Protein AF-A0A7C4SYN5-F1 (afdb_monomer_lite)

Foldseek 3Di:
DPDLQLWAKVLNDPCVPHPVNVVLVVVDDPVRHSVNVSVCVLPVADWDWDDPDPPIITIHDPVSVVVLVVVLVVLQLAQDDDDDDNPRGDDRDDDNPVDDDHRDPDPPPDPDDPVVVLVVVLVLLVVVLVCLVVVPDPVPDDPVSVVVVVVCVVVLVVQCVVPVPDDSSRSSVVSSVVVVVVSVVVVD

Sequence (188 aa):
MFGADFSYPQGKLYARETYLYKVFISQETRLTPSLLLWLQLLFRTPIKRQIIDKKNFRYETELLTSYRDALQQKIHEYQTKFFFNAHHGLEIISHTNSNNTPIKNQLLNTSFDVQSFIKDYTNNLTNLVLCATNDTTLNELEPAMETMFLTLQPFLLHLLKRNPEISINDVVSLAVTLIKKECAKIGM

Structure (mmCIF, N/CA/C/O backbone):
data_AF-A0A7C4SYN5-F1
#
_entry.id   AF-A0A7C4SYN5-F1
#
loop_
_atom_site.group_PDB
_atom_site.id
_atom_site.type_symbol
_atom_site.label_atom_id
_atom_site.label_alt_id
_atom_site.label_comp_id
_atom_site.label_asym_id
_atom_site.label_entity_id
_atom_site.label_seq_id
_atom_site.pdbx_PDB_ins_code
_atom_site.Cartn_x
_atom_site.Cartn_y
_atom_site.Cartn_z
_atom_site.occupancy
_atom_site.B_iso_or_equiv
_atom_site.auth_seq_id
_atom_site.auth_comp_id
_atom_site.auth_asym_id
_atom_site.auth_atom_id
_atom_site.pdbx_PDB_model_num
ATOM 1 N N . MET A 1 1 ? 2.136 2.405 12.184 1.00 63.47 1 MET A N 1
ATOM 2 C CA . MET A 1 1 ? 1.835 2.842 10.802 1.00 63.47 1 MET A CA 1
ATOM 3 C C . MET A 1 1 ? 1.777 1.614 9.907 1.00 63.47 1 MET A C 1
ATOM 5 O O . MET A 1 1 ? 2.642 0.757 10.046 1.00 63.47 1 MET A O 1
ATOM 9 N N . PHE A 1 2 ? 0.762 1.521 9.047 1.00 68.19 2 PHE A N 1
ATOM 10 C CA . PHE A 1 2 ? 0.536 0.397 8.131 1.00 68.19 2 PHE A CA 1
ATOM 11 C C . PHE A 1 2 ? 0.515 0.905 6.684 1.00 68.19 2 PHE A C 1
ATOM 13 O O . PHE A 1 2 ? 0.058 2.020 6.446 1.00 68.19 2 PHE A O 1
ATOM 20 N N . GLY A 1 3 ? 0.995 0.100 5.732 1.00 70.25 3 GLY A N 1
ATOM 21 C CA . GLY A 1 3 ? 0.906 0.403 4.294 1.00 70.25 3 GLY A CA 1
ATOM 22 C C . GLY A 1 3 ? 1.939 1.397 3.755 1.00 70.25 3 GLY A C 1
ATOM 23 O O . GLY A 1 3 ? 1.771 1.915 2.656 1.00 70.25 3 GLY A O 1
ATOM 24 N N . ALA A 1 4 ? 3.001 1.671 4.510 1.00 80.38 4 ALA A N 1
ATOM 25 C CA . ALA A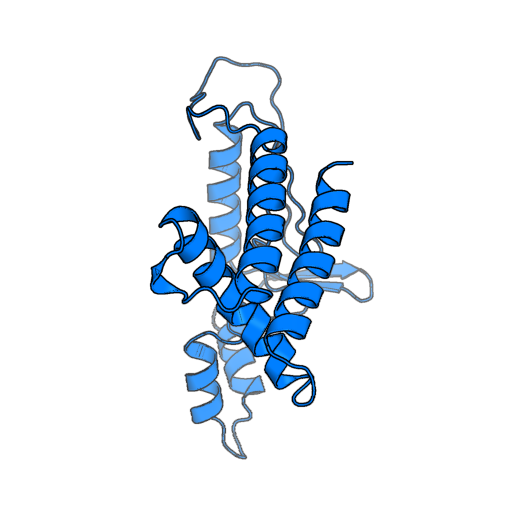 1 4 ? 4.086 2.551 4.095 1.00 80.38 4 ALA A CA 1
ATOM 26 C C . ALA A 1 4 ? 5.405 1.773 4.111 1.00 80.38 4 ALA A C 1
ATOM 28 O O . ALA A 1 4 ? 6.154 1.819 5.086 1.00 80.38 4 ALA A O 1
ATOM 29 N N . ASP A 1 5 ? 5.660 1.025 3.033 1.00 86.81 5 ASP A N 1
ATOM 30 C CA . ASP A 1 5 ? 6.821 0.128 2.955 1.00 86.81 5 ASP A CA 1
ATOM 31 C C . ASP A 1 5 ? 8.058 0.799 2.332 1.00 86.81 5 ASP A C 1
ATOM 33 O O . ASP A 1 5 ? 9.112 0.170 2.275 1.00 86.81 5 ASP A O 1
ATOM 37 N N . PHE A 1 6 ? 7.948 2.041 1.833 1.00 89.69 6 PHE A N 1
ATOM 38 C CA . PHE A 1 6 ? 9.033 2.856 1.242 1.00 89.69 6 PHE A CA 1
ATOM 39 C C . PHE A 1 6 ? 9.977 2.105 0.288 1.00 89.69 6 PHE A C 1
ATOM 41 O O . PHE A 1 6 ? 11.164 2.399 0.160 1.00 89.69 6 PHE A O 1
ATOM 48 N N . SER A 1 7 ? 9.445 1.096 -0.383 1.00 90.94 7 SER A N 1
ATOM 49 C CA . SER A 1 7 ? 10.150 0.220 -1.307 1.00 90.94 7 SER A CA 1
ATOM 50 C C . SER A 1 7 ? 9.107 -0.543 -2.119 1.00 90.94 7 SER A C 1
ATOM 52 O O . SER A 1 7 ? 7.908 -0.383 -1.903 1.00 90.94 7 SER A O 1
ATOM 54 N N . TYR A 1 8 ? 9.547 -1.385 -3.047 1.00 90.81 8 TYR A N 1
ATOM 55 C CA . TYR A 1 8 ? 8.686 -2.329 -3.754 1.00 90.81 8 TYR A CA 1
ATOM 56 C C . TYR A 1 8 ? 8.988 -3.757 -3.281 1.00 90.81 8 TYR A C 1
ATOM 58 O O . TYR A 1 8 ? 9.862 -4.424 -3.860 1.00 90.81 8 TYR A O 1
ATOM 66 N N . PRO A 1 9 ? 8.306 -4.252 -2.228 1.00 89.44 9 PRO A N 1
ATOM 67 C CA . PRO A 1 9 ? 8.460 -5.621 -1.760 1.00 89.44 9 PRO A CA 1
ATOM 68 C C . PRO A 1 9 ? 8.164 -6.622 -2.874 1.00 89.44 9 PRO A C 1
ATOM 70 O O . PRO A 1 9 ? 7.126 -6.560 -3.533 1.00 89.44 9 PRO A O 1
ATOM 73 N N . GLN A 1 10 ? 9.085 -7.554 -3.105 1.00 87.94 10 GLN A N 1
ATOM 74 C CA . GLN A 1 10 ? 9.003 -8.580 -4.150 1.00 87.94 10 GLN A CA 1
ATOM 75 C C . GLN A 1 10 ? 8.769 -8.008 -5.566 1.00 87.94 10 GLN A C 1
ATOM 77 O O . GLN A 1 10 ? 8.256 -8.704 -6.439 1.00 87.94 10 GLN A O 1
ATOM 82 N N . GLY A 1 11 ? 9.116 -6.736 -5.807 1.00 85.00 11 GLY A N 1
ATOM 83 C CA . GLY A 1 11 ? 8.855 -6.052 -7.079 1.00 85.00 11 GLY A CA 1
ATOM 84 C C . GLY A 1 11 ? 7.399 -5.654 -7.312 1.00 85.00 11 GLY A C 1
ATOM 85 O O . GLY A 1 11 ? 7.046 -5.275 -8.427 1.00 85.00 11 GLY A O 1
ATOM 86 N N . LYS A 1 12 ? 6.550 -5.708 -6.282 1.00 85.31 12 LYS A N 1
ATOM 87 C CA . LYS A 1 12 ? 5.162 -5.251 -6.368 1.00 85.31 12 LYS A CA 1
ATOM 88 C C . LYS A 1 12 ? 5.123 -3.727 -6.310 1.00 85.31 12 LYS A C 1
ATOM 90 O O . LYS A 1 12 ? 5.483 -3.124 -5.305 1.00 85.31 12 LYS A O 1
ATOM 95 N N . LEU A 1 13 ? 4.676 -3.120 -7.403 1.00 84.44 13 LEU A N 1
ATOM 96 C CA . LEU A 1 13 ? 4.439 -1.683 -7.500 1.00 84.44 13 LEU A CA 1
ATOM 97 C C . LEU A 1 13 ? 3.134 -1.306 -6.788 1.00 84.44 13 LEU A C 1
ATOM 99 O O . LEU A 1 13 ? 2.140 -2.029 -6.886 1.00 84.44 13 LEU A O 1
ATOM 103 N N . TYR A 1 14 ? 3.091 -0.117 -6.184 1.00 76.50 14 TYR A N 1
ATOM 104 C CA . TYR A 1 14 ? 1.881 0.484 -5.592 1.00 76.50 14 TYR A CA 1
ATOM 105 C C . TYR A 1 14 ? 0.859 0.982 -6.629 1.00 76.50 14 TYR A C 1
ATOM 107 O O . TYR A 1 14 ? 0.172 1.977 -6.425 1.00 76.50 14 TYR A O 1
ATOM 115 N N . ALA A 1 15 ? 0.778 0.321 -7.780 1.00 71.06 15 ALA A N 1
ATOM 116 C CA . ALA A 1 15 ? -0.021 0.769 -8.911 1.00 71.06 15 ALA A CA 1
ATOM 117 C C . ALA A 1 15 ? -1.228 -0.128 -9.202 1.00 71.06 15 ALA A C 1
ATOM 119 O O . ALA A 1 15 ? -2.007 0.182 -10.095 1.00 71.06 15 ALA A O 1
ATOM 120 N N . ARG A 1 16 ? -1.410 -1.231 -8.468 1.00 71.88 16 ARG A N 1
ATOM 121 C CA . ARG A 1 16 ? -2.573 -2.106 -8.645 1.00 71.88 16 ARG A CA 1
ATOM 122 C C . ARG A 1 16 ? -3.849 -1.369 -8.227 1.00 71.88 16 ARG A C 1
ATOM 124 O O . ARG A 1 16 ? -3.863 -0.742 -7.175 1.00 71.88 16 ARG A O 1
ATOM 131 N N . GLU A 1 17 ? -4.888 -1.441 -9.058 1.00 76.31 17 GLU A N 1
ATOM 132 C CA . GLU A 1 17 ? -6.166 -0.719 -8.886 1.00 76.31 17 GLU A CA 1
ATOM 133 C C . GLU A 1 17 ? -6.067 0.819 -8.858 1.00 76.31 17 GLU A C 1
ATOM 135 O O . GLU A 1 17 ? -7.056 1.502 -8.596 1.00 76.31 17 GLU A O 1
ATOM 140 N N . THR A 1 18 ? -4.906 1.397 -9.178 1.00 81.88 18 THR A N 1
ATOM 141 C CA . THR A 1 18 ? -4.801 2.843 -9.407 1.00 81.88 18 THR A CA 1
ATOM 142 C C . THR A 1 18 ? -5.113 3.172 -10.867 1.00 81.88 18 THR A C 1
ATOM 144 O O . THR A 1 18 ? -5.259 2.285 -11.714 1.00 81.88 18 THR A O 1
ATOM 147 N N . TYR A 1 19 ? -5.197 4.462 -11.204 1.00 82.62 19 TYR A N 1
ATOM 148 C CA . TYR A 1 19 ? -5.416 4.891 -12.590 1.00 82.62 19 TYR A CA 1
ATOM 149 C C . TYR A 1 19 ? -4.348 4.333 -13.553 1.00 82.62 19 TYR A C 1
ATOM 151 O O . TYR A 1 19 ? -4.674 4.001 -14.691 1.00 82.62 19 TYR A O 1
ATOM 159 N N . LEU A 1 20 ? -3.104 4.148 -13.084 1.00 84.50 20 LEU A N 1
ATOM 160 C CA . LEU A 1 20 ? -2.012 3.569 -13.874 1.00 84.50 20 LEU A CA 1
ATOM 161 C C . LEU A 1 20 ? -2.308 2.129 -14.297 1.00 84.50 20 LEU A C 1
ATOM 163 O O . LEU A 1 20 ? -1.932 1.735 -15.397 1.00 84.50 20 LEU A O 1
ATOM 167 N N . TYR A 1 21 ? -3.019 1.360 -13.466 1.00 87.69 21 TYR A N 1
ATOM 168 C CA . TYR A 1 21 ? -3.406 -0.007 -13.806 1.00 87.69 21 TYR A CA 1
ATOM 169 C C . TYR A 1 21 ? -4.272 -0.045 -15.060 1.00 87.69 21 TYR A C 1
ATOM 171 O O . TYR A 1 21 ? -3.960 -0.763 -16.005 1.00 87.69 21 TYR A O 1
ATOM 179 N N . LYS A 1 22 ? -5.317 0.788 -15.104 1.00 87.88 22 LYS A N 1
ATOM 180 C CA . LYS A 1 22 ? -6.219 0.869 -16.260 1.00 87.88 22 LYS A CA 1
ATOM 181 C C . LYS A 1 22 ? -5.477 1.304 -17.524 1.00 87.88 22 LYS A C 1
ATOM 183 O O . LYS A 1 22 ? -5.713 0.729 -18.581 1.00 87.88 22 LYS A O 1
ATOM 188 N N . VAL A 1 23 ? -4.557 2.263 -17.397 1.00 90.06 23 VAL A N 1
ATOM 189 C CA . VAL A 1 23 ? -3.744 2.764 -18.517 1.00 90.06 23 VAL A CA 1
ATOM 190 C C . VAL A 1 23 ? -2.811 1.684 -19.068 1.00 90.06 23 VAL A C 1
ATOM 192 O O . VAL A 1 23 ? -2.733 1.507 -20.279 1.00 90.06 23 VAL A O 1
ATOM 195 N N . PHE A 1 24 ? -2.115 0.932 -18.214 1.00 90.38 24 PHE A N 1
ATOM 196 C CA . PHE A 1 24 ? -1.182 -0.097 -18.689 1.00 90.38 24 PHE A CA 1
ATOM 197 C C . PHE A 1 24 ? -1.904 -1.309 -19.273 1.00 90.38 24 PHE A C 1
ATOM 199 O O . PHE A 1 24 ? -1.440 -1.874 -20.257 1.00 90.38 24 PHE A O 1
ATOM 206 N N . ILE A 1 25 ? -3.064 -1.677 -18.724 1.00 90.94 25 ILE A N 1
ATOM 207 C CA . ILE A 1 25 ? -3.899 -2.728 -19.313 1.00 90.94 25 ILE A CA 1
ATOM 208 C C . ILE A 1 25 ? -4.447 -2.290 -20.679 1.00 90.94 25 ILE A C 1
ATOM 210 O O . ILE A 1 25 ? -4.443 -3.087 -21.611 1.00 90.94 25 ILE A O 1
ATOM 214 N N . SER A 1 26 ? -4.853 -1.027 -20.857 1.00 92.19 26 SER A N 1
ATOM 215 C CA . SER A 1 26 ? -5.339 -0.555 -22.165 1.00 92.19 26 SER A CA 1
ATOM 216 C C . SER A 1 26 ? -4.239 -0.421 -23.227 1.00 92.19 26 SER A C 1
ATOM 218 O O . SER A 1 26 ? -4.551 -0.300 -24.407 1.00 92.19 26 SER A O 1
ATOM 220 N N . GLN A 1 27 ? -2.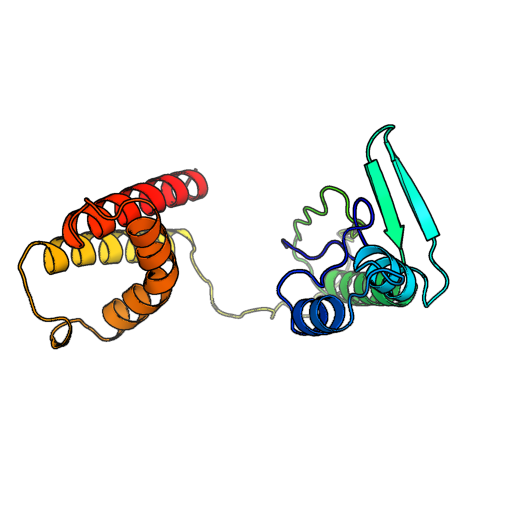967 -0.409 -22.821 1.00 92.38 27 GLN A N 1
ATOM 221 C CA . GLN A 1 27 ? -1.796 -0.371 -23.707 1.00 92.38 27 GLN A CA 1
ATOM 222 C C . GLN A 1 27 ? -1.215 -1.764 -23.997 1.00 92.38 27 GLN A C 1
ATOM 224 O O . GLN A 1 27 ? -0.247 -1.881 -24.751 1.00 92.38 27 GLN A O 1
ATOM 229 N N . GLU A 1 28 ? -1.777 -2.819 -23.405 1.00 93.12 28 GLU A N 1
ATOM 230 C CA . GLU A 1 28 ? -1.317 -4.184 -23.621 1.00 93.12 28 GLU A CA 1
ATOM 231 C C . GLU A 1 28 ? -1.578 -4.627 -25.065 1.00 93.12 28 GLU A C 1
ATOM 233 O O . GLU A 1 28 ? -2.677 -4.506 -25.608 1.00 93.12 28 GLU A O 1
ATOM 238 N N . THR A 1 29 ? -0.545 -5.178 -25.697 1.00 93.38 29 THR A N 1
ATOM 239 C CA . THR A 1 29 ? -0.637 -5.769 -27.035 1.00 93.38 29 THR A CA 1
ATOM 240 C C . THR A 1 29 ? 0.044 -7.133 -27.042 1.00 93.38 29 THR A C 1
ATOM 242 O O . THR A 1 29 ? 0.773 -7.482 -26.115 1.00 93.38 29 THR A O 1
ATOM 245 N N . ARG A 1 30 ? -0.119 -7.913 -28.121 1.00 91.94 30 ARG A N 1
ATOM 246 C CA . ARG A 1 30 ? 0.571 -9.213 -28.259 1.00 91.94 30 ARG A CA 1
ATOM 247 C C . ARG A 1 30 ? 2.098 -9.105 -28.159 1.00 91.94 30 ARG A C 1
ATOM 249 O O . ARG A 1 30 ? 2.737 -10.076 -27.773 1.00 91.94 30 ARG A O 1
ATOM 256 N N . LEU A 1 31 ? 2.670 -7.958 -28.530 1.00 93.00 31 LEU A N 1
ATOM 257 C CA . LEU A 1 31 ? 4.117 -7.712 -28.506 1.00 93.00 31 LEU A CA 1
ATOM 258 C C . LEU A 1 31 ? 4.570 -6.960 -27.247 1.00 93.00 31 LEU A C 1
ATOM 260 O O . LEU A 1 31 ? 5.764 -6.848 -26.986 1.00 93.00 31 LEU A O 1
ATOM 264 N N . THR A 1 32 ? 3.632 -6.430 -26.466 1.00 91.00 32 THR A N 1
ATOM 265 C CA . THR A 1 32 ? 3.908 -5.623 -25.277 1.00 91.00 32 THR A CA 1
ATOM 266 C C . THR A 1 32 ? 2.990 -6.100 -24.159 1.00 91.00 32 THR A C 1
ATOM 268 O O . THR A 1 32 ? 1.920 -5.523 -23.960 1.00 91.00 32 THR A O 1
ATOM 271 N N . PRO A 1 33 ? 3.370 -7.179 -23.448 1.00 91.94 33 PRO A N 1
ATOM 272 C CA . PRO A 1 33 ? 2.590 -7.648 -22.316 1.00 91.94 33 PRO A CA 1
ATOM 273 C C . PRO A 1 33 ? 2.591 -6.585 -21.218 1.00 91.94 33 PRO A C 1
ATOM 275 O O . PRO A 1 33 ? 3.588 -5.885 -21.019 1.00 91.94 33 PRO A O 1
ATOM 278 N N . SER A 1 34 ? 1.513 -6.513 -20.446 1.00 89.00 34 SER A N 1
ATOM 279 C CA . SER A 1 34 ? 1.372 -5.563 -19.335 1.00 89.00 34 SER A CA 1
ATOM 280 C C . SER A 1 34 ? 2.547 -5.622 -18.348 1.00 89.00 34 SER A C 1
ATOM 282 O O . SER A 1 34 ? 3.008 -4.588 -17.866 1.00 89.00 34 SER A O 1
ATOM 284 N N . LEU A 1 35 ? 3.110 -6.814 -18.106 1.00 89.06 35 LEU A N 1
ATOM 285 C CA . LEU A 1 35 ? 4.320 -7.001 -17.296 1.00 89.06 35 LEU A CA 1
ATOM 286 C C . LEU A 1 35 ? 5.496 -6.134 -17.772 1.00 89.06 35 LEU A C 1
ATOM 288 O O . LEU A 1 35 ? 6.212 -5.584 -16.939 1.00 89.06 35 LEU A O 1
ATOM 292 N N . LEU A 1 36 ? 5.693 -5.984 -19.084 1.00 91.12 36 LEU A N 1
ATOM 293 C CA . LEU A 1 36 ? 6.777 -5.170 -19.632 1.00 91.12 36 LEU A CA 1
ATOM 294 C C . LEU A 1 36 ? 6.595 -3.688 -19.279 1.00 91.12 36 LEU A C 1
ATOM 296 O O . LEU A 1 36 ? 7.562 -3.047 -18.880 1.00 91.12 36 LEU A O 1
ATOM 300 N N . LEU A 1 37 ? 5.365 -3.170 -19.344 1.00 89.81 37 LEU A N 1
ATOM 301 C CA . LEU A 1 37 ? 5.040 -1.790 -18.957 1.00 89.81 37 LEU A CA 1
ATOM 302 C C . LEU A 1 37 ? 5.302 -1.554 -17.461 1.00 89.81 37 LEU A C 1
ATOM 304 O O . LEU A 1 37 ? 5.879 -0.538 -17.068 1.00 89.81 37 LEU A O 1
ATOM 308 N N . TRP A 1 38 ? 4.956 -2.530 -16.616 1.00 89.38 38 TRP A N 1
ATOM 309 C CA . TRP A 1 38 ? 5.266 -2.487 -15.185 1.00 89.38 38 TRP A CA 1
ATOM 310 C C . TRP A 1 38 ? 6.770 -2.499 -14.914 1.00 89.38 38 TRP A C 1
ATOM 312 O O . TRP A 1 38 ? 7.252 -1.720 -14.093 1.00 89.38 38 TRP A O 1
ATOM 322 N N . LEU A 1 39 ? 7.526 -3.345 -15.616 1.00 89.06 39 LEU A N 1
ATOM 323 C CA . LEU A 1 39 ? 8.982 -3.378 -15.500 1.00 89.06 39 LEU A CA 1
ATOM 324 C C . LEU A 1 39 ? 9.594 -2.050 -15.958 1.00 89.06 39 LEU A C 1
ATOM 326 O O . LEU A 1 39 ? 10.420 -1.492 -15.245 1.00 89.06 39 LEU A O 1
ATOM 330 N N . GLN A 1 40 ? 9.145 -1.488 -17.080 1.00 89.94 40 GLN A N 1
ATOM 331 C CA . GLN A 1 40 ? 9.599 -0.172 -17.538 1.00 89.94 40 GLN A CA 1
ATOM 332 C C . GLN A 1 40 ? 9.359 0.911 -16.483 1.00 89.94 40 GLN A C 1
ATOM 334 O O . GLN A 1 40 ? 10.253 1.710 -16.219 1.00 89.94 40 GLN A O 1
ATOM 339 N N . LEU A 1 41 ? 8.195 0.908 -15.825 1.00 88.00 41 LEU A N 1
ATOM 340 C CA . LEU A 1 41 ? 7.907 1.842 -14.736 1.00 88.00 41 LEU A CA 1
ATOM 341 C C . LEU A 1 41 ? 8.832 1.626 -13.529 1.00 88.00 41 LEU A C 1
ATOM 343 O O . LEU A 1 41 ? 9.333 2.598 -12.965 1.00 88.00 41 LEU A O 1
ATOM 347 N N . LEU A 1 42 ? 9.056 0.371 -13.132 1.00 87.19 42 LEU A N 1
ATOM 348 C CA . LEU A 1 42 ? 9.900 0.013 -11.989 1.00 87.19 42 LEU A CA 1
ATOM 349 C C . LEU A 1 42 ? 11.366 0.406 -12.213 1.00 87.19 42 LEU A C 1
ATOM 351 O O . LEU A 1 42 ? 12.000 0.945 -11.311 1.00 87.19 42 LEU A O 1
ATOM 355 N N . PHE A 1 43 ? 11.885 0.151 -13.414 1.00 87.94 43 PHE A N 1
ATOM 356 C CA . PHE A 1 43 ? 13.286 0.354 -13.789 1.00 87.94 43 PHE A CA 1
ATOM 357 C C . PHE A 1 43 ? 13.547 1.704 -14.482 1.00 87.94 43 PHE A C 1
ATOM 359 O O . PHE A 1 43 ? 14.644 1.922 -14.992 1.00 87.94 43 PHE A O 1
ATOM 366 N N . ARG A 1 44 ? 12.574 2.632 -14.497 1.00 88.69 44 ARG A N 1
ATOM 367 C CA . ARG A 1 44 ? 12.729 3.964 -15.124 1.00 88.69 44 ARG A CA 1
ATOM 368 C C . ARG A 1 44 ? 13.813 4.827 -14.473 1.00 88.69 44 ARG A C 1
ATOM 370 O O . ARG A 1 44 ? 14.353 5.729 -15.099 1.00 88.69 44 ARG A O 1
ATOM 377 N N . THR A 1 45 ? 14.066 4.589 -13.191 1.00 87.44 45 THR A N 1
ATOM 378 C CA . THR A 1 45 ? 15.109 5.232 -12.388 1.00 87.44 45 THR A CA 1
ATOM 379 C C . THR A 1 45 ? 16.062 4.160 -11.884 1.00 87.44 45 THR A C 1
ATOM 381 O O . THR A 1 45 ? 15.629 3.015 -11.728 1.00 87.44 45 T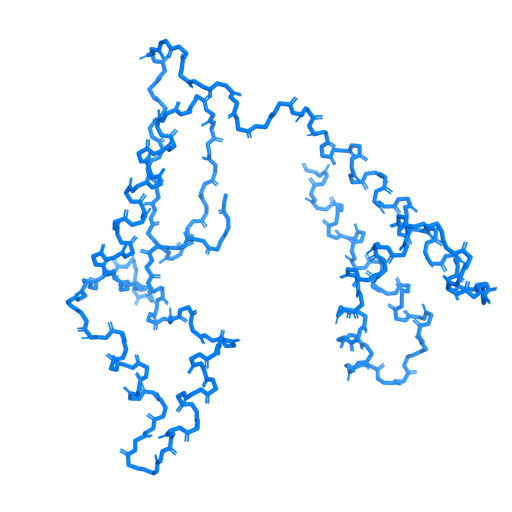HR A O 1
ATOM 384 N N . PRO A 1 46 ? 17.319 4.504 -11.557 1.00 89.94 46 PRO A N 1
ATOM 385 C CA . PRO A 1 46 ? 18.214 3.585 -10.871 1.00 89.94 46 PRO A CA 1
ATOM 386 C C . PRO A 1 46 ? 17.533 2.984 -9.640 1.00 89.94 46 PRO A C 1
ATOM 388 O O . PRO A 1 46 ? 16.944 3.703 -8.827 1.00 89.94 46 PRO A O 1
ATOM 391 N N . ILE A 1 47 ? 17.594 1.659 -9.521 1.00 92.19 47 ILE A N 1
ATOM 392 C CA . ILE A 1 47 ? 17.031 0.941 -8.382 1.00 92.19 47 ILE A CA 1
ATOM 393 C C . ILE A 1 47 ? 18.106 0.122 -7.685 1.00 92.19 47 ILE A C 1
ATOM 395 O O . ILE A 1 47 ? 18.990 -0.454 -8.321 1.00 92.19 47 ILE A O 1
ATOM 399 N N . LYS A 1 48 ? 17.991 0.018 -6.365 1.00 92.44 48 LYS A N 1
ATOM 400 C CA . LYS A 1 48 ? 18.814 -0.869 -5.550 1.00 92.44 48 LYS A CA 1
ATOM 401 C C . LYS A 1 48 ? 17.984 -2.083 -5.162 1.00 92.44 48 LYS A C 1
ATOM 403 O O . LYS A 1 48 ? 16.932 -1.953 -4.542 1.00 92.44 48 LYS A O 1
ATOM 408 N N . ARG A 1 49 ? 18.448 -3.281 -5.514 1.00 91.69 49 ARG A N 1
ATOM 409 C CA . ARG A 1 49 ? 17.837 -4.527 -5.041 1.00 91.69 49 ARG A CA 1
ATOM 410 C C . ARG A 1 49 ? 18.459 -4.914 -3.707 1.00 91.69 49 ARG A C 1
ATOM 412 O O . ARG A 1 49 ? 19.672 -5.081 -3.633 1.00 91.69 49 ARG A O 1
ATOM 419 N N . GLN A 1 50 ? 17.635 -5.106 -2.684 1.00 90.44 50 GLN A N 1
ATOM 420 C CA . GLN A 1 50 ? 18.074 -5.659 -1.405 1.00 90.44 50 GLN A CA 1
ATOM 421 C C . GLN A 1 50 ? 17.419 -7.021 -1.173 1.00 90.44 50 GLN A C 1
ATOM 423 O O . GLN A 1 50 ? 16.206 -7.179 -1.329 1.00 90.44 50 GLN A O 1
ATOM 428 N N . ILE A 1 51 ? 18.236 -8.017 -0.834 1.00 87.62 51 ILE A N 1
ATOM 429 C CA . ILE A 1 51 ? 17.779 -9.362 -0.477 1.00 87.62 51 ILE A CA 1
ATOM 430 C C . ILE A 1 51 ? 17.584 -9.381 1.038 1.00 87.62 51 ILE A C 1
ATOM 432 O O . ILE A 1 51 ? 18.512 -9.065 1.775 1.00 87.62 51 ILE A O 1
ATOM 436 N N . ILE A 1 52 ? 16.374 -9.720 1.479 1.00 83.81 52 ILE A N 1
ATOM 437 C CA . ILE A 1 52 ? 16.014 -9.804 2.900 1.00 83.81 52 ILE A CA 1
ATOM 438 C C . ILE A 1 52 ? 16.233 -11.239 3.390 1.00 83.81 52 ILE A C 1
ATOM 440 O O . ILE A 1 52 ? 16.812 -11.452 4.446 1.00 83.81 52 ILE A O 1
ATOM 444 N N . ASP A 1 53 ? 15.796 -12.224 2.598 1.00 85.06 53 ASP A N 1
ATOM 445 C CA . ASP A 1 53 ? 15.981 -13.656 2.857 1.00 85.06 53 ASP A CA 1
ATOM 446 C C . ASP A 1 53 ? 15.906 -14.451 1.533 1.00 85.06 53 ASP A C 1
ATOM 448 O O . ASP A 1 53 ? 15.590 -13.887 0.483 1.00 85.06 53 ASP A O 1
ATOM 452 N N . LYS A 1 54 ? 16.129 -15.774 1.557 1.00 82.06 54 LYS A N 1
ATOM 453 C CA . LYS A 1 54 ? 16.106 -16.677 0.386 1.00 82.06 54 LYS A CA 1
ATOM 454 C C . LYS A 1 54 ? 14.873 -16.518 -0.513 1.00 82.06 54 LYS A C 1
ATOM 456 O O . LYS A 1 54 ? 14.966 -16.763 -1.712 1.00 82.06 54 LYS A O 1
ATOM 461 N N . LYS A 1 55 ? 13.721 -16.132 0.049 1.00 84.81 55 LYS A N 1
ATOM 462 C CA . LYS A 1 55 ? 12.456 -15.945 -0.690 1.00 84.81 55 LYS A CA 1
ATOM 463 C C . LYS A 1 55 ? 12.014 -14.487 -0.827 1.00 84.81 55 LYS A C 1
ATOM 465 O O . LYS A 1 55 ? 11.078 -14.214 -1.574 1.00 84.81 55 LYS A O 1
ATOM 470 N N . ASN A 1 56 ? 12.654 -13.558 -0.120 1.00 88.06 56 ASN A N 1
ATOM 471 C CA . ASN A 1 56 ? 12.171 -12.187 0.008 1.00 88.06 56 ASN A CA 1
ATOM 472 C C . ASN A 1 56 ? 13.234 -11.187 -0.435 1.00 88.06 56 ASN A C 1
ATOM 474 O O . ASN A 1 56 ? 14.375 -11.204 0.019 1.00 88.06 56 ASN A O 1
ATOM 478 N N . PHE A 1 57 ? 12.829 -10.276 -1.309 1.00 91.31 57 PHE A N 1
ATOM 479 C CA . PHE A 1 57 ? 13.645 -9.163 -1.769 1.00 91.31 57 PHE A CA 1
ATOM 480 C C . PHE A 1 57 ? 12.773 -7.918 -1.877 1.00 91.31 57 PHE A C 1
ATOM 482 O O . PHE A 1 57 ? 11.549 -8.020 -1.956 1.00 91.31 57 PHE A O 1
ATOM 489 N N . ARG A 1 58 ? 13.404 -6.752 -1.937 1.00 91.75 58 ARG A N 1
ATOM 490 C CA . ARG A 1 58 ? 12.748 -5.478 -2.236 1.00 91.75 58 ARG A CA 1
ATOM 491 C C . ARG A 1 58 ? 13.574 -4.680 -3.234 1.00 91.75 58 ARG A C 1
ATOM 493 O O . ARG A 1 58 ? 14.792 -4.858 -3.320 1.00 91.75 58 ARG A O 1
ATOM 500 N N . TYR A 1 59 ? 12.903 -3.811 -3.979 1.00 92.56 59 TYR A N 1
ATOM 501 C CA . TYR A 1 59 ? 13.562 -2.769 -4.758 1.00 92.56 59 TYR A CA 1
ATOM 502 C C . TYR A 1 59 ? 13.378 -1.418 -4.086 1.00 92.56 59 TYR A C 1
ATOM 504 O O . TYR A 1 59 ? 12.270 -1.051 -3.699 1.00 92.56 59 TYR A O 1
ATOM 512 N N . GLU A 1 60 ? 14.468 -0.681 -3.972 1.00 91.94 60 GLU A N 1
ATOM 513 C CA . GLU A 1 60 ? 14.514 0.664 -3.420 1.00 91.94 60 GLU A CA 1
ATOM 514 C C . GLU A 1 60 ? 14.800 1.649 -4.545 1.00 91.94 60 GLU A C 1
ATOM 516 O O . GLU A 1 60 ? 15.634 1.394 -5.417 1.00 91.94 60 GLU A O 1
ATOM 521 N N . THR A 1 61 ? 14.106 2.779 -4.510 1.00 91.69 61 THR A N 1
ATOM 522 C CA . THR A 1 61 ? 14.365 3.921 -5.385 1.00 91.69 61 THR A CA 1
ATOM 523 C C . THR A 1 61 ? 14.784 5.103 -4.531 1.00 91.69 61 THR A C 1
ATOM 525 O O . THR A 1 61 ? 14.401 5.196 -3.361 1.00 91.69 61 THR A O 1
ATOM 528 N N . GLU A 1 62 ? 15.542 6.028 -5.111 1.00 91.25 62 GLU A N 1
ATOM 529 C CA . GLU A 1 62 ? 15.941 7.265 -4.434 1.00 91.25 62 GLU A CA 1
ATOM 530 C C . GLU A 1 62 ? 14.725 8.040 -3.906 1.00 91.25 62 GLU A C 1
ATOM 532 O O . GLU A 1 62 ? 14.717 8.476 -2.759 1.00 91.25 62 GLU A O 1
ATOM 537 N N . LEU A 1 63 ? 13.648 8.107 -4.697 1.00 90.00 63 LEU A N 1
ATOM 538 C CA . LEU A 1 63 ? 12.411 8.788 -4.316 1.00 90.00 63 LEU A CA 1
ATOM 539 C C . LEU A 1 63 ? 11.766 8.186 -3.058 1.00 90.00 63 LEU A C 1
ATOM 541 O O . LEU A 1 63 ? 11.451 8.909 -2.117 1.00 90.00 63 LEU A O 1
ATOM 545 N N . LEU A 1 64 ? 11.571 6.862 -3.026 1.00 90.06 64 LEU A N 1
ATOM 546 C CA . LEU A 1 64 ? 10.943 6.202 -1.876 1.00 90.06 64 LEU A CA 1
ATOM 547 C C . LEU A 1 64 ? 11.844 6.247 -0.637 1.00 90.06 64 LEU A C 1
ATOM 549 O O . LEU A 1 64 ? 11.350 6.402 0.479 1.00 90.06 64 LEU A O 1
ATOM 553 N N . THR A 1 65 ? 13.158 6.175 -0.851 1.00 90.88 65 THR A N 1
ATOM 554 C CA . THR A 1 65 ? 14.165 6.336 0.202 1.00 90.88 65 THR A CA 1
ATOM 555 C C . THR A 1 65 ? 14.092 7.742 0.803 1.00 90.88 65 THR A C 1
ATOM 557 O O . THR A 1 65 ? 14.015 7.878 2.018 1.00 90.88 65 THR A O 1
ATOM 560 N N . SER A 1 66 ? 13.993 8.781 -0.032 1.00 90.88 66 SER A N 1
ATOM 561 C CA . SER A 1 66 ? 13.833 10.169 0.414 1.00 90.88 66 SER A CA 1
ATOM 562 C C . SER A 1 66 ? 12.553 10.378 1.232 1.00 90.88 66 SER A C 1
ATOM 564 O O . SER A 1 66 ? 12.586 11.043 2.266 1.00 90.88 66 SER A O 1
ATOM 566 N N . TYR A 1 67 ? 11.433 9.762 0.836 1.00 91.50 67 TYR A N 1
ATOM 567 C CA . TYR A 1 67 ? 10.190 9.823 1.614 1.00 91.50 67 TYR A CA 1
ATOM 568 C C . TYR A 1 67 ? 10.310 9.152 2.982 1.00 91.50 67 TYR A C 1
ATOM 570 O O . TYR A 1 67 ? 9.824 9.703 3.972 1.00 91.50 67 TYR A O 1
ATOM 578 N N . ARG A 1 68 ? 10.979 7.995 3.054 1.00 90.75 68 ARG A N 1
ATOM 579 C CA . ARG A 1 68 ? 11.297 7.357 4.336 1.00 90.75 68 ARG A CA 1
ATOM 580 C C . ARG A 1 68 ? 12.137 8.289 5.200 1.00 90.75 68 ARG A C 1
ATOM 582 O O . ARG A 1 68 ? 11.819 8.462 6.370 1.00 90.75 68 ARG A O 1
ATOM 589 N N . ASP A 1 69 ? 13.183 8.884 4.634 1.00 90.81 69 ASP A N 1
ATOM 590 C CA . ASP A 1 69 ? 14.132 9.719 5.374 1.00 90.81 69 ASP A CA 1
ATOM 591 C C . ASP A 1 69 ? 13.470 10.988 5.913 1.00 90.81 69 ASP A C 1
ATOM 593 O O . ASP A 1 69 ? 13.647 11.326 7.082 1.00 90.81 69 ASP A O 1
ATOM 597 N N . ALA A 1 70 ? 12.625 11.636 5.107 1.00 90.25 70 ALA A N 1
ATOM 598 C CA . ALA A 1 70 ? 11.825 12.776 5.541 1.00 90.25 70 ALA A CA 1
ATOM 599 C C . ALA A 1 70 ? 10.876 12.402 6.691 1.00 90.25 70 ALA A C 1
ATOM 601 O O . ALA A 1 70 ? 10.748 13.147 7.667 1.00 90.25 70 ALA A O 1
ATOM 602 N N . LEU A 1 71 ? 10.232 11.231 6.610 1.00 87.25 71 LEU A N 1
ATOM 603 C CA . LEU A 1 71 ? 9.378 10.740 7.686 1.00 87.25 71 LEU A CA 1
ATOM 604 C C . LEU A 1 71 ? 10.190 10.401 8.943 1.00 87.25 71 LEU A C 1
ATOM 606 O O . LEU A 1 71 ? 9.782 10.761 10.043 1.00 87.25 71 LEU A O 1
ATOM 610 N N . GLN A 1 72 ? 11.343 9.750 8.796 1.00 87.12 72 GLN A N 1
ATOM 611 C CA . GLN A 1 72 ? 12.232 9.428 9.908 1.00 87.12 72 GLN A CA 1
ATOM 612 C C . GLN A 1 72 ? 12.702 10.703 10.617 1.00 87.12 72 GLN A C 1
ATOM 614 O O . GLN A 1 72 ? 12.613 10.789 11.841 1.00 87.12 72 GLN A O 1
ATOM 619 N N . GLN A 1 73 ? 13.106 11.730 9.863 1.00 86.88 73 GLN A N 1
ATOM 620 C CA . GLN A 1 73 ? 13.460 13.039 10.411 1.00 86.88 73 GLN A CA 1
ATOM 621 C C . GLN A 1 73 ? 12.296 13.652 11.196 1.00 86.88 73 GLN A C 1
ATOM 623 O O . GLN A 1 73 ? 12.494 14.127 12.311 1.00 86.88 73 GLN A O 1
ATOM 628 N N . LYS A 1 74 ? 11.076 13.585 10.649 1.00 84.06 74 LYS A N 1
ATOM 629 C CA . LYS A 1 74 ? 9.867 14.064 11.327 1.00 84.06 74 LYS A CA 1
ATOM 630 C C . LYS A 1 74 ? 9.581 13.306 12.617 1.00 84.06 74 LYS A C 1
ATOM 632 O O . LYS A 1 74 ? 9.253 13.932 13.612 1.00 84.06 74 LYS A O 1
ATOM 637 N N . ILE A 1 75 ? 9.726 11.985 12.6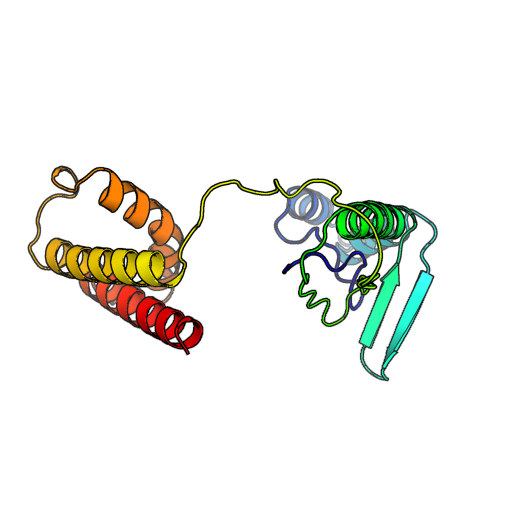28 1.00 83.00 75 ILE A N 1
ATOM 638 C CA . ILE A 1 75 ? 9.502 11.149 13.817 1.00 83.00 75 ILE A CA 1
ATOM 639 C C . ILE A 1 75 ? 10.457 11.516 14.950 1.00 83.00 75 ILE A C 1
ATOM 641 O O . ILE A 1 75 ? 10.028 11.567 16.099 1.00 83.00 75 ILE A O 1
ATOM 645 N N . HIS A 1 76 ? 11.719 11.818 14.638 1.00 79.75 76 HIS A N 1
ATOM 646 C CA . HIS A 1 76 ? 12.689 12.262 15.639 1.00 79.75 76 HIS A CA 1
ATOM 647 C C . HIS A 1 76 ? 12.324 13.603 16.297 1.00 79.75 76 HIS A C 1
ATOM 649 O O . HIS A 1 76 ? 12.819 13.883 17.386 1.00 79.75 76 HIS A O 1
ATOM 655 N N . GLU A 1 77 ? 11.453 14.416 15.685 1.00 81.31 77 GLU A N 1
ATOM 656 C CA . GLU A 1 77 ? 10.923 15.637 16.311 1.00 81.31 77 GLU A CA 1
ATOM 657 C C . GLU A 1 77 ? 9.931 15.327 17.447 1.00 81.31 77 GLU A C 1
ATOM 659 O O . GLU A 1 77 ? 9.664 16.211 18.254 1.00 81.31 77 GLU A O 1
ATOM 664 N N . TYR A 1 78 ? 9.392 14.104 17.535 1.00 73.38 78 TYR A N 1
ATOM 665 C CA . TYR A 1 78 ? 8.359 13.728 18.502 1.00 73.38 78 TYR A CA 1
ATOM 666 C C . TYR A 1 78 ? 8.892 12.776 19.583 1.00 73.38 78 TYR A C 1
ATOM 668 O O . TYR A 1 78 ? 9.524 11.763 19.299 1.00 73.38 78 TYR A O 1
ATOM 676 N N . GLN A 1 79 ? 8.522 13.021 20.843 1.00 67.44 79 GLN A N 1
ATOM 677 C CA . GLN A 1 79 ? 8.846 12.153 21.989 1.00 67.44 79 GLN A CA 1
ATOM 678 C C . GLN A 1 79 ? 7.866 10.974 22.158 1.00 67.44 79 GLN A C 1
ATOM 680 O O . GLN A 1 79 ? 7.599 10.522 23.270 1.00 67.44 79 GLN A O 1
ATOM 685 N N . THR A 1 80 ? 7.279 10.481 21.068 1.00 67.31 80 THR A N 1
ATOM 686 C CA . THR A 1 80 ? 6.314 9.374 21.121 1.00 67.31 80 THR A CA 1
ATOM 687 C C . THR A 1 80 ? 6.921 8.104 20.545 1.00 67.31 80 THR A C 1
ATOM 689 O O . THR A 1 80 ? 7.727 8.134 19.615 1.00 67.31 80 THR A O 1
ATOM 692 N N . LYS A 1 81 ? 6.553 6.954 21.118 1.00 71.12 81 LYS A N 1
ATOM 693 C CA . LYS A 1 81 ? 6.974 5.657 20.592 1.00 71.12 81 LYS A CA 1
ATOM 694 C C . LYS A 1 81 ? 6.130 5.329 19.367 1.00 71.12 81 LYS A C 1
ATOM 696 O O . LYS A 1 81 ? 4.944 5.030 19.487 1.00 71.12 81 LYS A O 1
ATOM 701 N N . PHE A 1 82 ? 6.749 5.348 18.196 1.00 71.50 82 PHE A N 1
ATOM 702 C CA . PHE A 1 82 ? 6.097 4.909 16.972 1.00 71.50 82 PHE A CA 1
ATOM 703 C C . PHE A 1 82 ? 6.301 3.410 16.767 1.00 71.50 82 PHE A C 1
ATOM 705 O O . PHE A 1 82 ? 7.406 2.890 16.900 1.00 71.50 82 PHE A O 1
ATOM 712 N N . PHE A 1 83 ? 5.225 2.720 16.400 1.00 72.06 83 PHE A N 1
ATOM 713 C CA . PHE A 1 83 ? 5.281 1.327 15.974 1.00 72.06 83 PHE A CA 1
ATOM 714 C C . PHE A 1 83 ? 5.225 1.266 14.446 1.00 72.06 83 PHE A C 1
ATOM 716 O O . PHE A 1 83 ? 4.219 1.644 13.829 1.00 72.06 83 PHE A O 1
ATOM 723 N N . PHE A 1 84 ? 6.307 0.785 13.837 1.00 74.44 84 PHE A N 1
ATOM 724 C CA . PHE A 1 84 ? 6.394 0.524 12.403 1.00 74.44 84 PHE A CA 1
ATOM 725 C C . PHE A 1 84 ? 6.373 -0.972 12.161 1.00 74.44 84 PHE A C 1
ATOM 727 O O . PHE A 1 84 ? 7.193 -1.707 12.702 1.00 74.44 84 PHE A O 1
ATOM 734 N N . ASN A 1 85 ? 5.437 -1.414 11.330 1.00 73.12 85 ASN A N 1
ATOM 735 C CA . ASN A 1 85 ? 5.436 -2.769 10.817 1.00 73.12 85 ASN A CA 1
ATOM 736 C C . ASN A 1 85 ? 5.663 -2.696 9.309 1.00 73.12 85 ASN A C 1
ATOM 738 O O . ASN A 1 85 ? 4.720 -2.544 8.537 1.00 73.12 85 ASN A O 1
ATOM 742 N N . ALA A 1 86 ? 6.935 -2.738 8.916 1.00 67.75 86 ALA A N 1
ATOM 743 C CA . ALA A 1 86 ? 7.326 -2.668 7.516 1.00 67.75 86 ALA A CA 1
ATOM 744 C C . ALA A 1 86 ? 7.183 -4.020 6.799 1.00 67.75 86 ALA A C 1
ATOM 746 O O . ALA A 1 86 ? 7.280 -4.051 5.581 1.00 67.75 86 ALA A O 1
ATOM 747 N N . HIS A 1 87 ? 6.962 -5.137 7.506 1.00 79.06 87 HIS A N 1
ATOM 748 C CA . HIS A 1 87 ? 6.985 -6.495 6.948 1.00 79.06 87 HIS A CA 1
ATOM 749 C C . HIS A 1 87 ? 8.196 -6.764 6.022 1.00 79.06 87 HIS A C 1
ATOM 751 O O . HIS A 1 87 ? 9.269 -7.128 6.488 1.00 79.06 87 HIS A O 1
ATOM 757 N N . HIS A 1 88 ? 8.029 -6.609 4.703 1.00 79.06 88 HIS A N 1
ATOM 758 C CA . HIS A 1 88 ? 9.064 -6.803 3.672 1.00 79.06 88 HIS A CA 1
ATOM 759 C C . HIS A 1 88 ? 9.566 -5.487 3.050 1.00 79.06 88 HIS A C 1
ATOM 761 O O . HIS A 1 88 ? 10.289 -5.491 2.052 1.00 79.06 88 HIS A O 1
ATOM 767 N N . GLY A 1 89 ? 9.138 -4.372 3.625 1.00 81.38 89 GLY A N 1
ATOM 768 C CA . GLY A 1 89 ? 9.475 -3.012 3.272 1.00 81.38 89 GLY A CA 1
ATOM 769 C C . GLY A 1 89 ? 10.837 -2.557 3.753 1.00 81.38 89 GLY A C 1
ATOM 770 O O . GLY A 1 89 ? 11.689 -3.341 4.178 1.00 81.38 89 GLY A O 1
ATOM 771 N N . LEU A 1 90 ? 11.021 -1.248 3.681 1.00 82.56 90 LEU A N 1
ATOM 772 C CA . LEU A 1 90 ? 12.154 -0.526 4.210 1.00 82.56 90 LEU A CA 1
ATOM 773 C C . LEU A 1 90 ? 11.790 -0.017 5.605 1.00 82.56 90 LEU A C 1
ATOM 775 O O . LEU A 1 90 ? 10.796 0.686 5.786 1.00 82.56 90 LEU A O 1
ATOM 779 N N . GLU A 1 91 ? 12.577 -0.418 6.594 1.00 80.38 91 GLU A N 1
ATOM 780 C CA . GLU A 1 91 ? 12.321 -0.087 7.993 1.00 80.38 91 GLU A CA 1
ATOM 781 C C . GLU A 1 91 ? 12.611 1.387 8.287 1.00 80.38 91 GLU A C 1
ATOM 783 O O . GLU A 1 91 ? 13.490 2.000 7.676 1.00 80.38 91 GLU A O 1
ATOM 788 N N . ILE A 1 92 ? 11.876 1.937 9.255 1.00 80.50 92 ILE A N 1
ATOM 789 C CA . ILE A 1 92 ? 12.155 3.241 9.855 1.00 80.50 92 ILE A CA 1
ATOM 790 C C . ILE A 1 92 ? 12.784 2.991 11.213 1.00 80.50 92 ILE A C 1
ATOM 792 O O . ILE A 1 92 ? 12.198 2.317 12.063 1.00 80.50 92 ILE A O 1
ATOM 796 N N . ILE A 1 93 ? 13.963 3.563 11.425 1.00 72.75 93 ILE A N 1
ATOM 797 C CA . ILE A 1 93 ? 14.684 3.405 12.680 1.00 72.75 93 ILE A CA 1
ATOM 798 C C . ILE A 1 93 ? 14.249 4.532 13.617 1.00 72.75 93 ILE A C 1
ATOM 800 O O . ILE A 1 93 ? 14.697 5.669 13.493 1.00 72.75 93 ILE A O 1
ATOM 804 N N . SER A 1 94 ? 13.368 4.234 14.572 1.00 64.88 94 SER A N 1
ATOM 805 C CA . SER A 1 94 ? 13.023 5.183 15.632 1.00 64.88 94 SER A CA 1
ATOM 806 C C . SER A 1 94 ? 14.016 5.047 16.790 1.00 64.88 94 SER A C 1
ATOM 808 O O . SER A 1 94 ? 13.847 4.201 17.670 1.00 64.88 94 SER A O 1
ATOM 810 N N . HIS A 1 95 ? 15.060 5.871 16.813 1.00 57.03 95 HIS A N 1
ATOM 811 C CA . HIS A 1 95 ? 15.864 6.043 18.023 1.00 57.03 95 HIS A CA 1
ATOM 812 C C . HIS A 1 95 ? 15.140 7.000 18.971 1.00 57.03 95 HIS A C 1
ATOM 814 O O . HIS A 1 95 ? 14.994 8.186 18.675 1.00 57.03 95 HIS A O 1
ATOM 820 N N . THR A 1 96 ? 14.690 6.495 20.118 1.00 51.94 96 THR A N 1
ATOM 821 C CA . THR A 1 96 ? 14.270 7.346 21.231 1.00 51.94 96 THR A CA 1
ATOM 822 C C . THR A 1 96 ? 15.528 7.900 21.892 1.00 51.94 96 THR A C 1
ATOM 824 O O . THR A 1 96 ? 16.148 7.220 22.711 1.00 51.94 96 THR A O 1
ATOM 827 N N . ASN A 1 97 ? 15.932 9.122 21.548 1.00 46.88 97 ASN A N 1
ATOM 828 C CA . ASN A 1 97 ? 16.878 9.840 22.393 1.00 46.88 97 ASN A CA 1
ATOM 829 C C . ASN A 1 97 ? 16.133 10.236 23.671 1.00 46.88 97 ASN A C 1
ATOM 831 O O . ASN A 1 97 ? 15.355 11.183 23.683 1.00 46.88 97 ASN A O 1
ATOM 835 N N . SER A 1 98 ? 16.364 9.471 24.742 1.00 47.25 98 SER A N 1
ATOM 836 C CA . SER A 1 98 ? 15.792 9.680 26.081 1.00 47.25 98 SER A CA 1
ATOM 837 C C . SER A 1 98 ? 16.149 11.040 26.695 1.00 47.25 98 SER A C 1
ATOM 839 O O . SER A 1 98 ? 15.563 11.426 27.701 1.00 47.25 98 SER A O 1
ATOM 841 N N . ASN A 1 99 ? 17.099 11.771 26.111 1.00 48.28 99 ASN A N 1
ATOM 842 C CA . ASN A 1 99 ? 17.619 13.014 26.655 1.00 48.28 99 ASN A CA 1
ATOM 843 C C . ASN A 1 99 ? 17.549 14.091 25.573 1.00 48.28 99 ASN A C 1
ATOM 845 O O . ASN A 1 99 ? 18.416 14.128 24.703 1.00 48.28 99 ASN A O 1
ATOM 849 N N . ASN A 1 100 ? 16.493 14.908 25.592 1.00 46.19 100 ASN A N 1
ATOM 850 C CA . ASN A 1 100 ? 16.536 16.372 25.461 1.00 46.19 100 ASN A CA 1
ATOM 851 C C . ASN A 1 100 ? 15.131 16.954 25.203 1.00 46.19 100 ASN A C 1
ATOM 853 O O . ASN A 1 100 ? 14.307 16.353 24.521 1.00 46.19 100 ASN A O 1
ATOM 857 N N . THR A 1 101 ? 14.917 18.103 25.852 1.00 47.97 101 THR A N 1
ATOM 858 C CA . THR A 1 101 ? 13.895 19.172 25.755 1.00 47.97 101 THR A CA 1
ATOM 859 C C . THR A 1 101 ? 12.718 19.062 24.760 1.00 47.97 101 THR A C 1
ATOM 861 O O . THR A 1 101 ? 12.837 18.506 23.673 1.00 47.97 101 THR A O 1
ATOM 864 N N . PRO A 1 102 ? 11.545 19.638 25.108 1.00 44.09 102 PRO A N 1
ATOM 865 C CA . PRO A 1 102 ? 10.277 19.306 24.471 1.00 44.09 102 PRO A CA 1
ATOM 866 C C . PRO A 1 102 ? 10.188 19.945 23.086 1.00 44.09 102 PRO A C 1
ATOM 868 O O . PRO A 1 102 ? 10.147 21.169 22.955 1.00 44.09 102 PRO A O 1
ATOM 871 N N . ILE A 1 103 ? 10.110 19.124 22.044 1.00 53.66 103 ILE A N 1
ATOM 872 C CA . ILE A 1 103 ? 9.773 19.584 20.700 1.00 53.66 103 ILE A CA 1
ATOM 873 C C . ILE A 1 103 ? 8.415 18.963 20.347 1.00 53.66 103 ILE A C 1
ATOM 875 O O . ILE A 1 103 ? 8.241 17.753 20.335 1.00 53.66 103 ILE A O 1
ATOM 879 N N . LYS A 1 104 ? 7.427 19.857 20.202 1.00 52.34 104 LYS A N 1
ATOM 880 C CA . LYS A 1 104 ? 6.022 19.669 19.788 1.00 52.34 104 LYS A CA 1
ATOM 881 C C . LYS A 1 104 ? 5.296 18.410 20.305 1.00 52.34 104 LYS A C 1
ATOM 883 O O . LYS A 1 104 ? 5.194 17.397 19.625 1.00 52.34 104 LYS A O 1
ATOM 888 N N . ASN A 1 105 ? 4.582 18.574 21.422 1.00 50.06 105 ASN A N 1
ATOM 889 C CA . ASN A 1 105 ? 3.581 17.616 21.929 1.00 50.06 105 ASN A CA 1
ATOM 890 C C . ASN A 1 105 ? 2.276 17.539 21.111 1.00 50.06 105 ASN A C 1
ATOM 892 O O . ASN A 1 105 ? 1.357 16.820 21.490 1.00 50.06 105 ASN A O 1
ATOM 896 N N . GLN A 1 106 ? 2.142 18.275 20.011 1.00 54.78 106 GLN A N 1
ATOM 897 C CA . GLN A 1 106 ? 0.878 18.369 19.283 1.00 54.78 106 GLN A CA 1
ATOM 898 C C . GLN A 1 106 ? 0.982 17.678 17.931 1.00 54.78 106 GLN A C 1
ATOM 900 O O . GLN A 1 106 ? 1.319 18.300 16.926 1.00 54.78 106 GLN A O 1
ATOM 905 N N . LEU A 1 107 ? 0.666 16.384 17.912 1.00 54.34 107 LEU A N 1
ATOM 906 C CA . LEU A 1 107 ? 0.146 15.755 16.699 1.00 54.34 107 LEU A CA 1
ATOM 907 C C . LEU A 1 107 ? -1.388 15.784 16.711 1.00 54.34 107 LEU A C 1
ATOM 909 O O . LEU A 1 107 ? -1.967 16.140 15.696 1.00 54.34 107 LEU A O 1
ATOM 913 N N . LEU A 1 108 ? -2.036 15.567 17.864 1.00 53.56 108 LEU A N 1
ATOM 914 C CA . LEU A 1 108 ? -3.483 15.701 18.074 1.00 53.56 108 LEU A CA 1
ATOM 915 C C . LEU A 1 108 ? -3.736 16.036 19.554 1.00 53.56 108 LEU A C 1
ATOM 917 O O . LEU A 1 108 ? -3.333 15.282 20.432 1.00 53.56 108 LEU A O 1
ATOM 921 N N . ASN A 1 109 ? -4.383 17.169 19.839 1.00 49.91 109 ASN A N 1
ATOM 922 C CA . ASN A 1 109 ? -4.694 17.624 21.204 1.00 49.91 109 ASN A CA 1
ATOM 923 C C . ASN A 1 109 ? -6.032 17.062 21.729 1.00 49.91 109 ASN A C 1
ATOM 925 O O . ASN A 1 109 ? -6.613 17.607 22.664 1.00 49.91 109 ASN A O 1
ATOM 929 N N . THR A 1 110 ? -6.549 16.000 21.112 1.00 58.78 110 THR A N 1
ATOM 930 C CA . THR A 1 110 ? -7.740 15.292 21.573 1.00 58.78 110 THR A CA 1
ATOM 931 C C . THR A 1 110 ? -7.294 13.963 22.161 1.00 58.78 110 THR A C 1
ATOM 933 O O . THR A 1 110 ? -6.725 13.119 21.472 1.00 58.78 110 THR A O 1
ATOM 936 N N . SER A 1 111 ? -7.520 13.771 23.459 1.00 63.44 111 SER A N 1
ATOM 937 C CA . SER A 1 111 ? -7.429 12.449 24.071 1.00 63.44 111 SER A CA 1
ATOM 938 C C . SER A 1 111 ? -8.516 11.573 23.445 1.00 63.44 111 SER A C 1
ATOM 940 O O . SER A 1 111 ? -9.667 11.601 23.876 1.00 63.44 111 SER A O 1
ATOM 942 N N . PHE A 1 112 ? -8.182 10.867 22.368 1.00 69.81 112 PHE A N 1
ATOM 943 C CA . PHE A 1 112 ? -9.072 9.889 21.762 1.00 69.81 112 PHE A CA 1
ATOM 944 C C . PHE A 1 112 ? -8.910 8.579 22.519 1.00 69.81 112 PHE A C 1
ATOM 946 O O . PHE A 1 112 ? -7.885 7.904 22.404 1.00 69.81 112 PHE A O 1
ATOM 953 N N . ASP A 1 113 ? -9.907 8.243 23.325 1.00 80.06 113 ASP A N 1
ATOM 954 C CA . ASP A 1 113 ? -9.949 6.951 23.981 1.00 80.06 113 ASP A CA 1
ATOM 955 C C . ASP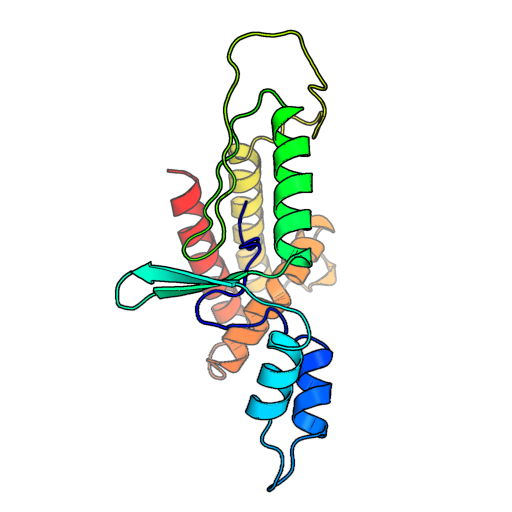 A 1 113 ? -10.514 5.906 23.009 1.00 80.06 113 ASP A C 1
ATOM 957 O O . ASP A 1 113 ? -11.687 5.898 22.641 1.00 80.06 113 ASP A O 1
ATOM 961 N N . VAL A 1 114 ? -9.629 5.012 22.575 1.00 78.38 114 VAL A N 1
ATOM 962 C CA . VAL A 1 114 ? -9.966 3.927 21.653 1.00 78.38 114 VAL A CA 1
ATOM 963 C C . VAL A 1 114 ? -10.994 2.980 22.278 1.00 78.38 114 VAL A C 1
ATOM 965 O O . VAL A 1 114 ? -11.818 2.423 21.554 1.00 78.38 114 VAL A O 1
ATOM 968 N N . GLN A 1 115 ? -10.984 2.803 23.604 1.00 79.25 115 GLN A N 1
ATOM 969 C CA . GLN A 1 115 ? -11.895 1.876 24.275 1.00 79.25 115 GLN A CA 1
ATOM 970 C C . GLN A 1 115 ? -13.329 2.403 24.282 1.00 79.25 115 GLN A C 1
ATOM 972 O O . GLN A 1 115 ? -14.243 1.660 23.914 1.00 79.25 115 GLN A O 1
ATOM 977 N N . SER A 1 116 ? -13.536 3.677 24.633 1.00 81.94 116 SER A N 1
ATOM 978 C CA . SER A 1 116 ? -14.852 4.317 24.502 1.00 81.94 116 SER A CA 1
ATOM 979 C C . SER A 1 116 ? -15.335 4.320 23.056 1.00 81.94 116 SER A C 1
ATOM 981 O O . SER A 1 116 ? -16.467 3.910 22.813 1.00 81.94 116 SER A O 1
ATOM 983 N N . PHE A 1 117 ? -14.471 4.631 22.083 1.00 83.12 117 PHE A N 1
ATOM 984 C CA . PHE A 1 117 ? -14.854 4.568 20.671 1.00 83.12 117 PHE A CA 1
ATOM 985 C C . PHE A 1 117 ? -15.308 3.169 20.232 1.00 83.12 117 PHE A C 1
ATOM 987 O O . PHE A 1 117 ? -16.351 3.038 19.595 1.00 83.12 117 PHE A O 1
ATOM 994 N N . ILE A 1 118 ? -14.554 2.112 20.563 1.00 82.25 118 ILE A N 1
ATOM 995 C CA . ILE A 1 118 ? -14.936 0.737 20.205 1.00 82.25 118 ILE A CA 1
ATOM 996 C C . ILE A 1 118 ? -16.275 0.383 20.854 1.00 82.25 118 ILE A C 1
ATOM 998 O O . ILE A 1 118 ? -17.132 -0.210 20.197 1.00 82.25 118 ILE A O 1
ATOM 1002 N N . LYS A 1 119 ? -16.482 0.771 22.115 1.00 82.56 119 LYS A N 1
ATOM 1003 C CA . LYS A 1 119 ? -17.744 0.539 22.820 1.00 82.56 119 LYS A CA 1
ATOM 1004 C C . LYS A 1 119 ? -18.910 1.223 22.104 1.00 82.56 119 LYS A C 1
ATOM 1006 O O . LYS A 1 119 ? -19.878 0.546 21.756 1.00 82.56 119 LYS A O 1
ATOM 1011 N N . ASP A 1 120 ? -18.785 2.509 21.798 1.00 82.81 120 ASP A N 1
ATOM 1012 C CA . ASP A 1 120 ? -19.820 3.286 21.109 1.00 82.81 120 ASP A CA 1
ATOM 1013 C C . ASP A 1 120 ? -20.097 2.739 19.702 1.00 82.81 120 ASP A C 1
ATOM 1015 O O . ASP A 1 120 ? -21.249 2.538 19.313 1.00 82.81 120 ASP A O 1
ATOM 1019 N N . TYR A 1 121 ? -19.044 2.377 18.968 1.00 82.44 121 TYR A N 1
ATOM 1020 C CA . TYR A 1 121 ? -19.150 1.756 17.652 1.00 82.44 121 TYR A CA 1
ATOM 1021 C C . TYR A 1 121 ? -19.881 0.404 17.705 1.00 82.44 121 TYR A C 1
ATOM 1023 O O . TYR A 1 121 ? -20.785 0.149 16.908 1.00 82.44 121 TYR A O 1
ATOM 1031 N N . THR A 1 122 ? -19.561 -0.462 18.674 1.00 81.50 122 THR A N 1
ATOM 1032 C CA . THR A 1 122 ? -20.247 -1.759 18.829 1.00 81.50 122 THR A CA 1
ATOM 1033 C C . THR A 1 122 ? -21.717 -1.617 19.219 1.00 81.50 122 THR A C 1
ATOM 1035 O O . THR A 1 122 ? -22.546 -2.407 18.753 1.00 81.50 122 THR A O 1
ATOM 1038 N N . ASN A 1 123 ? -22.063 -0.602 20.016 1.00 81.88 123 ASN A N 1
ATOM 1039 C CA . ASN A 1 123 ? -23.450 -0.284 20.350 1.00 81.88 123 ASN A CA 1
ATOM 1040 C C . ASN A 1 123 ? -24.220 0.136 19.092 1.00 81.88 123 ASN A C 1
ATOM 1042 O O . ASN A 1 123 ? -25.255 -0.458 18.784 1.00 81.88 123 ASN A O 1
ATOM 1046 N N . ASN A 1 124 ? -23.657 1.052 18.300 1.00 81.31 124 ASN A N 1
ATOM 1047 C CA . ASN A 1 124 ? -24.259 1.512 17.048 1.00 81.31 124 ASN A CA 1
ATOM 1048 C C . ASN A 1 124 ? -24.461 0.371 16.041 1.00 81.31 124 ASN A C 1
ATOM 1050 O O . ASN A 1 124 ? -25.517 0.283 15.416 1.00 81.31 124 ASN A O 1
ATOM 1054 N N . LEU A 1 125 ? -23.503 -0.558 15.923 1.00 79.44 125 LEU A N 1
ATOM 1055 C CA . LEU A 1 125 ? -23.655 -1.751 15.079 1.00 79.44 125 LEU A CA 1
ATOM 1056 C C . LEU A 1 125 ? -24.811 -2.650 15.528 1.00 79.44 125 LEU A C 1
ATOM 1058 O O . LEU A 1 125 ? -25.478 -3.256 14.696 1.00 79.44 125 LEU A O 1
ATOM 1062 N N . THR A 1 126 ? -25.043 -2.762 16.836 1.00 78.00 126 THR A N 1
ATOM 1063 C CA . THR A 1 126 ? -26.134 -3.587 17.377 1.00 78.00 126 THR A CA 1
ATOM 1064 C C . THR A 1 126 ? -27.491 -2.951 17.088 1.00 78.00 126 THR A C 1
ATOM 1066 O O . THR A 1 126 ? -28.408 -3.647 16.660 1.00 78.00 126 THR A O 1
ATOM 1069 N N . ASN A 1 127 ? -27.584 -1.627 17.226 1.00 76.56 127 ASN A N 1
ATOM 1070 C CA . ASN A 1 127 ? -28.775 -0.862 16.857 1.00 76.56 127 ASN A CA 1
ATOM 1071 C C . ASN A 1 127 ? -29.072 -0.969 15.357 1.00 76.56 127 ASN A C 1
ATOM 1073 O O . ASN A 1 127 ? -30.226 -1.107 14.970 1.00 76.56 127 ASN A O 1
ATOM 1077 N N . LEU A 1 128 ? -28.038 -0.998 14.514 1.00 74.19 128 LEU A N 1
ATOM 1078 C CA . LEU A 1 128 ? -28.199 -1.150 13.069 1.00 74.19 128 LEU A CA 1
ATOM 1079 C C . LEU A 1 128 ? -28.828 -2.497 12.680 1.00 74.19 128 LEU A C 1
ATOM 1081 O O . LEU A 1 128 ? -29.671 -2.536 11.787 1.00 74.19 128 LEU A O 1
ATOM 1085 N N . VAL A 1 129 ? -28.472 -3.587 13.372 1.00 73.56 129 VAL A N 1
ATOM 1086 C CA . VAL A 1 129 ? -29.125 -4.897 13.176 1.00 73.56 129 VAL A CA 1
ATOM 1087 C C . VAL A 1 129 ? -30.604 -4.825 13.554 1.00 73.56 129 VAL A C 1
ATOM 1089 O O . VAL A 1 129 ? -31.433 -5.326 12.806 1.00 73.56 129 VAL A O 1
ATOM 1092 N N . LEU A 1 130 ? -30.936 -4.169 14.671 1.00 71.00 130 LEU A N 1
ATOM 1093 C CA . LEU A 1 130 ? -32.322 -4.016 15.128 1.00 71.00 130 LEU A CA 1
ATOM 1094 C C . LEU A 1 130 ? -33.171 -3.182 14.156 1.00 71.00 130 LEU A C 1
ATOM 1096 O O . LEU A 1 130 ? -34.329 -3.515 13.913 1.00 71.00 130 LEU A O 1
ATOM 1100 N N . CYS A 1 131 ? -32.605 -2.122 13.573 1.00 68.50 131 CYS A N 1
ATOM 1101 C CA . CYS A 1 131 ? -33.282 -1.338 12.538 1.00 68.50 131 CYS A CA 1
ATOM 1102 C C . CYS A 1 131 ? -33.505 -2.162 11.262 1.00 68.50 131 CYS A C 1
ATOM 1104 O O . CYS A 1 131 ? -34.598 -2.141 10.706 1.00 68.50 131 CYS A O 1
ATOM 1106 N N . ALA A 1 132 ? -32.508 -2.944 10.833 1.00 66.19 132 ALA A N 1
ATOM 1107 C CA . ALA A 1 132 ? -32.635 -3.803 9.657 1.00 66.19 132 ALA A CA 1
ATOM 1108 C C . ALA A 1 132 ? -33.699 -4.904 9.836 1.00 66.19 132 ALA A C 1
ATOM 1110 O O . ALA A 1 132 ? -34.382 -5.256 8.881 1.00 66.19 132 ALA A O 1
ATOM 1111 N N . THR A 1 133 ? -33.879 -5.440 11.049 1.00 65.94 133 THR A N 1
ATOM 1112 C CA . THR A 1 133 ? -34.892 -6.478 11.313 1.00 65.94 133 THR A CA 1
ATOM 1113 C C . THR A 1 133 ? -36.320 -5.949 11.413 1.00 65.94 133 THR A C 1
ATOM 1115 O O . THR A 1 133 ? -37.253 -6.729 11.247 1.00 65.94 133 THR A O 1
ATOM 1118 N N . ASN A 1 134 ? -36.503 -4.657 11.701 1.00 64.31 134 ASN A N 1
ATOM 1119 C CA . ASN A 1 134 ? -37.813 -4.072 11.999 1.00 64.31 134 ASN A CA 1
ATOM 1120 C C . ASN A 1 134 ? -38.440 -3.312 10.813 1.00 64.31 134 ASN A C 1
ATOM 1122 O O . ASN A 1 134 ? -39.437 -2.624 11.018 1.00 64.31 134 ASN A O 1
ATOM 1126 N N . ASP A 1 135 ? -37.870 -3.417 9.603 1.00 58.59 135 ASP A N 1
ATOM 1127 C CA . ASP A 1 135 ? -38.315 -2.704 8.387 1.00 58.59 135 ASP A CA 1
ATOM 1128 C C . ASP A 1 135 ? -38.503 -1.184 8.590 1.00 58.59 135 ASP A C 1
ATOM 1130 O O . ASP A 1 135 ? -39.248 -0.523 7.860 1.00 58.59 135 ASP A O 1
ATOM 1134 N N . THR A 1 136 ? -37.811 -0.585 9.567 1.00 57.16 136 THR A N 1
ATOM 1135 C CA . THR A 1 136 ? -37.810 0.869 9.717 1.00 57.16 136 THR A CA 1
ATOM 1136 C C . THR A 1 136 ? -37.060 1.473 8.540 1.00 57.16 136 THR A C 1
ATOM 1138 O O . THR A 1 136 ? -35.903 1.147 8.262 1.00 57.16 136 THR A O 1
ATOM 1141 N N . THR A 1 137 ? -37.747 2.339 7.794 1.00 54.88 137 THR A N 1
ATOM 1142 C CA . THR A 1 137 ? -37.184 2.968 6.601 1.00 54.88 137 THR A CA 1
ATOM 1143 C C . THR A 1 137 ? -35.905 3.721 6.955 1.00 54.88 137 THR A C 1
ATOM 1145 O O . THR A 1 137 ? -35.876 4.462 7.935 1.00 54.88 137 THR A O 1
ATOM 1148 N N . LEU A 1 138 ? -34.873 3.576 6.114 1.00 53.94 138 LEU A N 1
ATOM 1149 C CA . LEU A 1 138 ? -33.545 4.205 6.235 1.00 53.94 138 LEU A CA 1
ATOM 1150 C C . LEU A 1 138 ? -33.584 5.715 6.576 1.00 53.94 138 LEU A C 1
ATOM 1152 O O . LEU A 1 138 ? -32.618 6.254 7.101 1.00 53.94 138 LEU A O 1
ATOM 1156 N N . ASN A 1 139 ? -34.700 6.383 6.277 1.00 51.97 139 ASN A N 1
ATOM 1157 C CA . ASN A 1 139 ? -34.936 7.810 6.486 1.00 51.97 139 ASN A CA 1
ATOM 1158 C C . ASN A 1 139 ? -35.114 8.220 7.961 1.00 51.97 139 ASN A C 1
ATOM 1160 O O . ASN A 1 139 ? -35.087 9.412 8.250 1.00 51.97 139 ASN A O 1
ATOM 1164 N N . GLU A 1 140 ? -35.308 7.271 8.882 1.00 58.88 140 GLU A N 1
ATOM 1165 C CA . GLU A 1 140 ? -35.481 7.540 10.323 1.00 58.88 140 GLU A CA 1
ATOM 1166 C C . GLU A 1 140 ? -34.201 7.301 11.143 1.00 58.88 140 GLU A C 1
ATOM 1168 O O . GLU A 1 140 ? -34.213 7.389 12.371 1.00 58.88 140 GLU A O 1
ATOM 1173 N N . LEU A 1 141 ? -33.083 6.983 10.483 1.00 63.06 141 LEU A N 1
ATOM 1174 C CA . LEU A 1 141 ? -31.801 6.773 11.149 1.00 63.06 141 LEU A CA 1
ATOM 1175 C C . LEU A 1 141 ? -31.198 8.108 11.592 1.00 63.06 141 LEU A C 1
ATOM 1177 O O . LEU A 1 141 ? -31.186 9.083 10.842 1.00 63.06 141 LEU A O 1
ATOM 1181 N N . GLU A 1 142 ? -30.633 8.145 12.800 1.00 66.69 142 GLU A N 1
ATOM 1182 C CA . GLU A 1 142 ? -29.836 9.296 13.217 1.00 66.69 142 GLU A CA 1
ATOM 1183 C C . GLU A 1 142 ? -28.663 9.533 12.238 1.00 66.69 142 GLU A C 1
ATOM 1185 O O . GLU A 1 142 ? -28.060 8.564 11.756 1.00 66.69 142 GLU A O 1
ATOM 1190 N N . PRO A 1 143 ? -28.243 10.793 12.001 1.00 66.81 143 PRO A N 1
ATOM 1191 C CA . PRO A 1 143 ? -27.177 11.127 11.043 1.00 66.81 143 PRO A CA 1
ATOM 1192 C C . PRO A 1 143 ? -25.851 10.373 11.271 1.00 66.81 143 PRO A C 1
ATOM 1194 O O . PRO A 1 143 ? -25.107 10.063 10.334 1.00 66.81 143 PRO A O 1
ATOM 1197 N N . ALA A 1 144 ? -25.542 10.042 12.530 1.00 64.44 144 ALA A N 1
ATOM 1198 C CA . ALA A 1 144 ? -24.366 9.253 12.890 1.00 64.44 144 ALA A CA 1
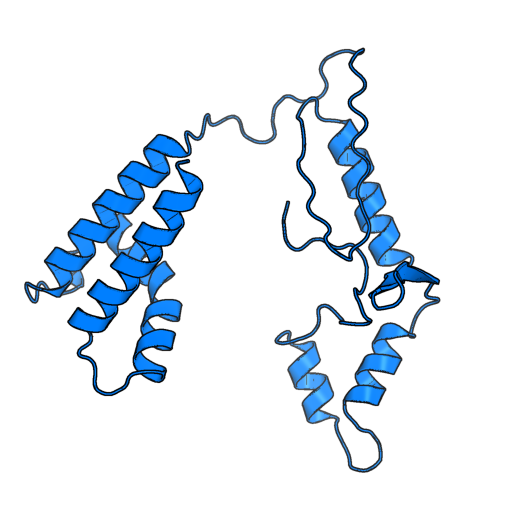ATOM 1199 C C . ALA A 1 144 ? -24.476 7.786 12.428 1.00 64.44 144 ALA A C 1
ATOM 1201 O O . ALA A 1 144 ? -23.487 7.196 11.985 1.00 64.44 144 ALA A O 1
ATOM 1202 N N . MET A 1 145 ? -25.678 7.203 12.487 1.00 65.75 145 MET A N 1
ATOM 1203 C CA . MET A 1 145 ? -25.947 5.842 12.020 1.00 65.75 145 MET A CA 1
ATOM 1204 C C . MET A 1 145 ? -25.943 5.761 10.493 1.00 65.75 145 MET A C 1
ATOM 1206 O O . MET A 1 145 ? -25.404 4.801 9.944 1.00 65.75 145 MET A O 1
ATOM 1210 N N . GLU A 1 146 ? -26.470 6.782 9.812 1.00 70.31 146 GLU A N 1
ATOM 1211 C CA . GLU A 1 146 ? -26.420 6.893 8.350 1.00 70.31 146 GLU A CA 1
ATOM 1212 C C . GLU A 1 146 ? -24.968 6.905 7.851 1.00 70.31 146 GLU A C 1
ATOM 1214 O O . GLU A 1 146 ? -24.585 6.110 6.991 1.00 70.31 146 GLU A O 1
ATOM 1219 N N . THR A 1 147 ? -24.120 7.735 8.469 1.00 73.50 147 THR A N 1
ATOM 1220 C CA . THR A 1 147 ? -22.689 7.802 8.136 1.00 73.50 147 THR A CA 1
ATOM 1221 C C . THR A 1 147 ? -22.009 6.448 8.339 1.00 73.50 147 THR A C 1
ATOM 1223 O O . THR A 1 147 ? -21.262 5.985 7.475 1.00 73.50 147 THR A O 1
ATOM 1226 N N . MET A 1 148 ? -22.295 5.767 9.453 1.00 74.31 148 MET A N 1
ATOM 1227 C CA . MET A 1 148 ? -21.761 4.431 9.712 1.00 74.31 148 MET A CA 1
ATOM 1228 C C . MET A 1 148 ? -22.228 3.425 8.648 1.00 74.31 148 MET A C 1
ATOM 1230 O O . MET A 1 148 ? -21.410 2.676 8.115 1.00 74.31 148 MET A O 1
ATOM 1234 N N . PHE A 1 149 ? -23.506 3.431 8.271 1.00 74.19 149 PHE A N 1
ATOM 1235 C CA . PHE A 1 149 ? -24.027 2.547 7.228 1.00 74.19 149 PHE A CA 1
ATOM 1236 C C . PHE A 1 149 ? -23.352 2.784 5.870 1.00 74.19 149 PHE A C 1
ATOM 1238 O O . PHE A 1 149 ? -22.940 1.822 5.219 1.00 74.19 149 PHE A O 1
ATOM 1245 N N . LEU A 1 150 ? -23.137 4.046 5.483 1.00 77.81 150 LEU A N 1
ATOM 1246 C CA . LEU A 1 150 ? -22.401 4.400 4.264 1.00 77.81 150 LEU A CA 1
ATOM 1247 C C . LEU A 1 150 ? -20.973 3.842 4.275 1.00 77.81 150 LEU A C 1
ATOM 1249 O O . LEU A 1 150 ? -20.508 3.320 3.260 1.00 77.81 150 LEU A O 1
ATOM 1253 N N . THR A 1 151 ? -20.283 3.873 5.422 1.00 82.50 151 THR A N 1
ATOM 1254 C CA . THR A 1 151 ? -18.943 3.264 5.526 1.00 82.50 151 THR A CA 1
ATOM 1255 C C . THR A 1 151 ? -18.965 1.741 5.371 1.00 82.50 151 THR A C 1
ATOM 1257 O O . THR A 1 151 ? -18.006 1.161 4.859 1.00 82.50 151 THR A O 1
ATOM 1260 N N . LEU A 1 152 ? -20.062 1.085 5.760 1.00 83.38 152 LEU A N 1
ATOM 1261 C CA . LEU A 1 152 ? -20.230 -0.367 5.659 1.00 83.38 152 LEU A CA 1
ATOM 1262 C C . LEU A 1 152 ? -20.753 -0.826 4.294 1.00 83.38 152 LEU A C 1
ATOM 1264 O O . LEU A 1 152 ? -20.576 -1.992 3.932 1.00 83.38 152 LEU A O 1
ATOM 1268 N N . GLN A 1 153 ? -21.356 0.066 3.511 1.00 81.94 153 GLN A N 1
ATOM 1269 C CA . GLN A 1 153 ? -21.995 -0.256 2.237 1.00 81.94 153 GLN A CA 1
ATOM 1270 C C . GLN A 1 153 ? -21.091 -1.034 1.258 1.00 81.94 153 GLN A C 1
ATOM 1272 O O . GLN A 1 153 ? -21.552 -2.052 0.733 1.00 81.94 153 GLN A O 1
ATOM 1277 N N . PRO A 1 154 ? -19.808 -0.674 1.025 1.00 85.75 154 PRO A N 1
ATOM 1278 C CA . PRO A 1 154 ? -18.945 -1.445 0.125 1.00 85.75 154 PRO A CA 1
ATOM 1279 C C . PRO A 1 154 ? -18.732 -2.890 0.595 1.00 85.75 154 PRO A C 1
ATOM 1281 O O . PRO A 1 154 ? -18.659 -3.813 -0.219 1.00 85.75 154 PRO A O 1
ATOM 1284 N N . PHE A 1 155 ? -18.653 -3.097 1.911 1.00 85.06 155 PHE A N 1
ATOM 1285 C CA . PHE A 1 155 ? -18.479 -4.415 2.514 1.00 85.06 155 PHE A CA 1
ATOM 1286 C C . PHE A 1 155 ? -19.760 -5.253 2.422 1.00 85.06 155 PHE A C 1
ATOM 1288 O O . PHE A 1 155 ? -19.704 -6.415 2.020 1.00 85.06 155 PHE A O 1
ATOM 1295 N N . LEU A 1 156 ? -20.918 -4.651 2.702 1.00 83.69 156 LEU A N 1
ATOM 1296 C CA . LEU A 1 156 ? -22.223 -5.299 2.541 1.00 83.69 156 LEU A CA 1
ATOM 1297 C C . LEU A 1 156 ? -22.463 -5.726 1.086 1.00 83.69 156 LEU A C 1
ATOM 1299 O O . LEU A 1 156 ? -22.827 -6.873 0.829 1.00 83.69 156 LEU A O 1
ATOM 1303 N N . LEU A 1 157 ? -22.169 -4.848 0.121 1.00 83.81 157 LEU A N 1
ATOM 1304 C CA . LEU A 1 157 ? -22.259 -5.161 -1.309 1.00 83.81 157 LEU A CA 1
ATOM 1305 C C . LEU A 1 157 ? -21.309 -6.294 -1.718 1.00 83.81 157 LEU A C 1
ATOM 1307 O O . LEU A 1 157 ? -21.675 -7.149 -2.526 1.00 83.81 157 LEU A O 1
ATOM 1311 N N . HIS A 1 158 ? -20.097 -6.331 -1.158 1.00 86.25 158 HIS A N 1
ATOM 1312 C CA . HIS A 1 158 ? -19.158 -7.428 -1.390 1.00 86.25 158 HIS A CA 1
ATOM 1313 C C . HIS A 1 158 ? -19.714 -8.775 -0.900 1.00 86.25 158 HIS A C 1
ATOM 1315 O O . HIS A 1 158 ? -19.576 -9.782 -1.598 1.00 86.25 158 HIS A O 1
ATOM 1321 N N . LEU A 1 159 ? -20.350 -8.794 0.276 1.00 84.06 159 LEU A N 1
ATOM 1322 C CA . LEU A 1 159 ? -20.961 -9.997 0.842 1.00 84.06 159 LEU A CA 1
ATOM 1323 C C . LEU A 1 159 ? -22.187 -10.456 0.044 1.00 84.06 159 LEU A C 1
ATOM 1325 O O . LEU A 1 159 ? -22.269 -11.641 -0.274 1.00 84.06 159 LEU A O 1
ATOM 1329 N N . LEU A 1 160 ? -23.072 -9.534 -0.350 1.00 84.19 160 LEU A N 1
ATOM 1330 C CA . LEU A 1 160 ? -24.221 -9.826 -1.220 1.00 84.19 160 LEU A CA 1
ATOM 1331 C C . LEU A 1 160 ? -23.778 -10.402 -2.567 1.00 84.19 160 LEU A C 1
ATOM 1333 O O . LEU A 1 160 ? -24.308 -11.406 -3.030 1.00 84.19 160 LEU A O 1
ATOM 1337 N N . LYS A 1 161 ? -22.744 -9.814 -3.182 1.00 87.19 161 LYS A N 1
ATOM 1338 C CA . LYS A 1 161 ? -22.200 -10.305 -4.456 1.00 87.19 161 LYS A CA 1
ATOM 1339 C C . LYS A 1 161 ? -21.652 -11.732 -4.354 1.00 87.19 161 LYS A C 1
ATOM 1341 O O . LYS A 1 161 ? -21.677 -12.461 -5.342 1.00 87.19 161 LYS A O 1
ATOM 1346 N N . ARG A 1 162 ? -21.111 -12.121 -3.195 1.00 84.25 162 ARG A N 1
ATOM 1347 C CA . ARG A 1 162 ? -20.601 -13.479 -2.951 1.00 84.25 162 ARG A CA 1
ATOM 1348 C C . ARG A 1 162 ? -21.693 -14.474 -2.577 1.00 84.25 162 ARG A C 1
ATOM 1350 O O . ARG A 1 162 ? -21.531 -15.648 -2.886 1.00 84.25 162 ARG A O 1
ATOM 1357 N N . ASN A 1 163 ? -22.766 -14.012 -1.940 1.00 82.44 163 ASN A N 1
ATOM 1358 C CA . ASN A 1 163 ? -23.858 -14.848 -1.457 1.00 82.44 163 ASN A CA 1
ATOM 1359 C C . ASN A 1 163 ? -25.213 -14.280 -1.921 1.00 82.44 163 ASN A C 1
ATOM 1361 O O . ASN A 1 163 ? -25.909 -13.643 -1.129 1.00 82.44 163 ASN A O 1
ATOM 1365 N N . PRO A 1 164 ? -25.597 -14.492 -3.192 1.00 79.50 164 PRO A N 1
ATOM 1366 C CA . PRO A 1 164 ? -26.804 -13.892 -3.764 1.00 79.50 164 PRO A CA 1
ATOM 1367 C C . PRO A 1 164 ? -28.115 -14.446 -3.183 1.00 79.50 164 PRO A C 1
ATOM 1369 O O . PRO A 1 164 ? -29.155 -13.823 -3.354 1.00 79.50 164 PRO A O 1
ATOM 1372 N N . GLU A 1 165 ? -28.078 -15.597 -2.505 1.00 82.94 165 GLU A N 1
ATOM 1373 C CA . GLU A 1 165 ? -29.269 -16.242 -1.929 1.00 82.94 165 GLU A CA 1
ATOM 1374 C C . GLU A 1 165 ? -29.609 -15.766 -0.511 1.00 82.94 165 GLU A C 1
ATOM 1376 O O . GLU A 1 165 ? -30.637 -16.143 0.045 1.00 82.94 165 GLU A O 1
ATOM 1381 N N . ILE A 1 166 ? -28.745 -14.947 0.094 1.00 80.38 166 ILE A N 1
ATOM 1382 C CA . ILE A 1 166 ? -28.926 -14.460 1.461 1.00 80.38 166 ILE A CA 1
ATOM 1383 C C . ILE A 1 166 ? -29.719 -13.151 1.427 1.00 80.38 166 ILE A C 1
ATOM 1385 O O . ILE A 1 166 ? -29.420 -12.254 0.635 1.00 80.38 166 ILE A O 1
ATOM 1389 N N . SER A 1 167 ? -30.717 -13.025 2.306 1.00 80.00 167 SER A N 1
ATOM 1390 C CA . SER A 1 167 ? -31.486 -11.786 2.444 1.00 80.00 167 SER A CA 1
ATOM 1391 C C . SER A 1 167 ? -30.587 -10.626 2.897 1.00 80.00 167 SER A C 1
ATOM 1393 O O . SER A 1 167 ? -29.579 -10.823 3.578 1.00 80.00 167 SER A O 1
ATOM 1395 N N . ILE A 1 168 ? -30.943 -9.387 2.547 1.00 74.94 168 ILE A N 1
ATOM 1396 C CA . ILE A 1 168 ? -30.155 -8.202 2.934 1.00 74.94 168 ILE A CA 1
ATOM 1397 C C . ILE A 1 168 ? -29.995 -8.126 4.462 1.00 74.94 168 ILE A C 1
ATOM 1399 O O . ILE A 1 168 ? -28.900 -7.840 4.949 1.00 74.94 168 ILE A O 1
ATOM 1403 N N . ASN A 1 169 ? -31.043 -8.468 5.213 1.00 75.62 169 ASN A N 1
ATOM 1404 C CA . ASN A 1 169 ? -31.044 -8.449 6.677 1.00 75.62 169 ASN A CA 1
ATOM 1405 C C . ASN A 1 169 ? -30.074 -9.486 7.265 1.00 75.62 169 ASN A C 1
ATOM 1407 O O . ASN A 1 169 ? -29.325 -9.186 8.198 1.00 75.62 169 ASN A O 1
ATOM 1411 N N . ASP A 1 170 ? -30.008 -10.674 6.665 1.00 78.19 170 ASP A N 1
ATOM 1412 C CA . ASP A 1 170 ? -29.065 -11.721 7.064 1.00 78.19 170 ASP A CA 1
ATOM 1413 C C . ASP A 1 170 ? -27.615 -11.364 6.697 1.00 78.19 170 ASP A C 1
ATOM 1415 O O . ASP A 1 170 ? -26.680 -11.681 7.434 1.00 78.19 170 ASP A O 1
ATOM 1419 N N . VAL A 1 171 ? -27.394 -10.644 5.590 1.00 81.00 171 VAL A N 1
ATOM 1420 C CA . VAL A 1 171 ? -26.056 -10.132 5.252 1.00 81.00 171 VAL A CA 1
ATOM 1421 C C . VAL A 1 171 ? -25.608 -9.054 6.237 1.00 81.00 171 VAL A C 1
ATOM 1423 O O . VAL A 1 171 ? -24.442 -9.043 6.641 1.00 81.00 171 VAL A O 1
ATOM 1426 N N . VAL A 1 172 ? -26.512 -8.166 6.654 1.00 80.00 172 VAL A N 1
ATOM 1427 C CA . VAL A 1 172 ? -26.223 -7.139 7.664 1.00 80.00 172 VAL A CA 1
ATOM 1428 C C . VAL A 1 172 ? -25.869 -7.785 9.006 1.00 80.00 172 VAL A C 1
ATOM 1430 O O . VAL A 1 172 ? -24.854 -7.422 9.607 1.00 80.00 172 VAL A O 1
ATOM 1433 N N . SER A 1 173 ? -26.628 -8.789 9.455 1.00 80.31 173 SER A N 1
ATOM 1434 C CA . SER A 1 173 ? -26.346 -9.496 10.714 1.00 80.31 173 SER A CA 1
ATOM 1435 C C . SER A 1 173 ? -25.010 -10.256 10.671 1.00 80.31 173 SER A C 1
ATOM 1437 O O . SER A 1 173 ? -24.220 -10.206 11.625 1.00 80.31 173 SER A O 1
ATOM 1439 N N . LEU A 1 174 ? -24.689 -10.881 9.534 1.00 82.69 174 LEU A N 1
ATOM 1440 C CA . LEU A 1 174 ? -23.405 -11.537 9.297 1.00 82.69 174 LEU A CA 1
ATOM 1441 C C . LEU A 1 174 ? -22.243 -10.533 9.315 1.00 82.69 174 LEU A C 1
ATOM 1443 O O . LEU A 1 174 ? -21.231 -10.767 9.981 1.00 82.69 174 LEU A O 1
ATOM 1447 N N . ALA A 1 175 ? -22.386 -9.404 8.617 1.00 81.31 175 ALA A N 1
ATOM 1448 C CA . ALA A 1 175 ? -21.375 -8.354 8.557 1.00 81.31 175 ALA A CA 1
ATOM 1449 C C . ALA A 1 175 ? -21.068 -7.788 9.947 1.00 81.31 175 ALA A C 1
ATOM 1451 O O . ALA A 1 175 ? -19.902 -7.690 10.332 1.00 81.31 175 ALA A O 1
ATOM 1452 N N . VAL A 1 176 ? -22.105 -7.487 10.732 1.00 81.94 176 VAL A N 1
ATOM 1453 C CA . VAL A 1 176 ? -21.958 -6.991 12.106 1.00 81.94 176 VAL A CA 1
ATOM 1454 C C . VAL A 1 176 ? -21.257 -8.017 12.995 1.00 81.94 176 VAL A C 1
ATOM 1456 O O . VAL A 1 176 ? -20.384 -7.650 13.781 1.00 81.94 176 VAL A O 1
ATOM 1459 N N . THR A 1 177 ? -21.569 -9.305 12.842 1.00 84.38 177 THR A N 1
ATOM 1460 C CA . THR A 1 177 ? -20.913 -10.385 13.596 1.00 84.38 177 THR A CA 1
ATOM 1461 C C . THR A 1 177 ? -19.418 -10.478 13.274 1.00 84.38 177 THR A C 1
ATOM 1463 O O . THR A 1 177 ? -18.591 -10.583 14.184 1.00 84.38 177 THR A O 1
ATOM 1466 N N . LEU A 1 178 ? -19.050 -10.388 11.992 1.00 84.44 178 LEU A N 1
ATOM 1467 C CA . LEU A 1 178 ? -17.651 -10.377 11.552 1.00 84.44 178 LEU A CA 1
ATOM 1468 C C . LEU A 1 178 ? -16.897 -9.160 12.098 1.00 84.44 178 LEU A C 1
ATOM 1470 O O . LEU A 1 178 ? -15.791 -9.307 12.613 1.00 84.44 178 LEU A O 1
ATOM 1474 N N . ILE A 1 179 ? -17.510 -7.976 12.048 1.00 82.88 179 ILE A N 1
ATOM 1475 C CA . ILE A 1 179 ? -16.903 -6.740 12.553 1.00 82.88 179 ILE A CA 1
ATOM 1476 C C . ILE A 1 179 ? -16.719 -6.808 14.073 1.00 82.88 179 ILE A C 1
ATOM 1478 O O . ILE A 1 179 ? -15.626 -6.531 14.561 1.00 82.88 179 ILE A O 1
ATOM 1482 N N . LYS A 1 180 ? -17.733 -7.256 14.829 1.00 82.00 180 LYS A N 1
ATOM 1483 C CA . LYS A 1 180 ? -17.627 -7.445 16.288 1.00 82.00 180 LYS A CA 1
ATOM 1484 C C . LYS A 1 180 ? -16.501 -8.408 16.664 1.00 82.00 180 LYS A C 1
ATOM 1486 O O . LYS A 1 180 ? -15.778 -8.152 17.624 1.00 82.00 180 LYS A O 1
ATOM 1491 N N . LYS A 1 181 ? -16.318 -9.486 15.893 1.00 84.62 181 LYS A N 1
ATOM 1492 C CA . LYS A 1 181 ? -15.221 -10.440 16.097 1.00 84.62 181 LYS A CA 1
ATOM 1493 C C . LYS A 1 181 ? -13.847 -9.793 15.912 1.00 84.62 181 LYS A C 1
ATOM 1495 O O . LYS A 1 181 ? -12.936 -10.111 16.668 1.00 84.62 181 LYS A O 1
ATOM 1500 N N . GLU A 1 182 ? -13.684 -8.900 14.938 1.00 81.00 182 GLU A N 1
ATOM 1501 C CA . GLU A 1 182 ? -12.426 -8.163 14.753 1.00 81.00 182 GLU A CA 1
ATOM 1502 C C . GLU A 1 182 ? -12.229 -7.084 15.828 1.00 81.00 182 GLU A C 1
ATOM 1504 O O . GLU A 1 182 ? -11.133 -6.972 16.372 1.00 81.00 182 GLU A O 1
ATOM 1509 N N . CYS A 1 183 ? -13.281 -6.358 16.226 1.00 77.56 183 CYS A N 1
ATOM 1510 C CA . CYS A 1 183 ? -13.216 -5.402 17.339 1.00 77.56 183 CYS A CA 1
ATOM 1511 C C . CYS A 1 183 ? -12.775 -6.073 18.651 1.00 77.56 183 CYS A C 1
ATOM 1513 O O . CYS A 1 183 ? -11.960 -5.513 19.382 1.00 77.56 183 CYS A O 1
ATOM 1515 N N . ALA A 1 184 ? -13.248 -7.294 18.924 1.00 78.75 184 ALA A N 1
ATOM 1516 C CA . ALA A 1 184 ? -12.854 -8.061 20.106 1.00 78.75 184 ALA A CA 1
ATOM 1517 C C . ALA A 1 184 ? -11.354 -8.415 20.137 1.00 78.75 184 ALA A C 1
ATOM 1519 O O . ALA A 1 184 ? -10.788 -8.542 21.216 1.00 78.75 184 ALA A O 1
ATOM 1520 N N . LYS A 1 185 ? -10.691 -8.533 18.977 1.00 77.19 185 LYS A N 1
ATOM 1521 C CA . LYS A 1 185 ? -9.236 -8.764 18.908 1.00 77.19 185 LYS A CA 1
ATOM 1522 C C . LYS A 1 185 ? -8.410 -7.511 19.196 1.00 77.19 185 LYS A C 1
ATOM 1524 O O . LYS A 1 185 ? -7.232 -7.638 19.489 1.00 77.19 185 LYS A O 1
ATOM 1529 N N . ILE A 1 186 ? -9.001 -6.327 19.037 1.00 66.19 186 ILE A N 1
ATOM 1530 C CA . ILE A 1 186 ? -8.341 -5.032 19.258 1.00 66.19 186 ILE A CA 1
ATOM 1531 C C . ILE A 1 186 ? -8.483 -4.596 20.727 1.00 66.19 186 ILE A C 1
ATOM 1533 O O . ILE A 1 186 ? -7.651 -3.849 21.229 1.00 66.19 186 ILE A O 1
ATOM 1537 N N . GLY A 1 187 ? -9.539 -5.053 21.411 1.00 58.28 187 GLY A N 1
ATOM 1538 C CA . GLY A 1 187 ? -9.797 -4.781 22.830 1.00 58.28 187 GLY A CA 1
ATOM 1539 C C . GLY A 1 187 ? -9.096 -5.712 23.834 1.00 58.28 187 GLY A C 1
ATOM 1540 O O . GLY A 1 187 ? -9.317 -5.533 25.031 1.00 58.28 187 GLY A O 1
ATOM 1541 N N . MET A 1 188 ? -8.293 -6.684 23.375 1.00 44.84 188 MET A N 1
ATOM 1542 C CA . MET A 1 188 ? -7.353 -7.486 24.187 1.00 44.84 188 MET A CA 1
ATOM 1543 C C . MET A 1 188 ? -5.921 -7.014 23.944 1.00 44.84 188 MET A C 1
ATOM 1545 O O . MET A 1 188 ? -5.138 -7.032 24.917 1.00 44.84 188 MET A O 1
#

Radius of gyration: 22.94 Å; chains: 1; bounding box: 57×36×55 Å

pLDDT: mean 78.06, std 12.47, range [44.09, 93.38]

Secondary structure (DSSP, 8-state):
--S--SSEETT--TTTTSHHHHHHHHT-BTTB-HHHHHHHHHTSS-EEEEEEETTEEEEEEHHHHHHHHHHHHHHHTS-S------TTSPPP------SS------S--S---HHHHHHHHHHHHHHHHHHHHTT--GGGS-HHHHHHHHHHHHHHHHHHHH-TTS-HHHHHHHHHHHHHHHHHHH--